Protein AF-A0A2V9AHF3-F1 (afdb_monomer_lite)

Secondary structure (DSSP, 8-state):
-------------------PPP------------PPP-------PPPPPPPPPPP----PPPPP---------PPP-EEEEEES-SPBPTT-EEEEEEEEEETTT--B-TT-EEEETTEEEETTSEEEEE---EEEEEEEEETTEEEEEEEEEPPEEEEE--TTTSTTSEEEEE--B----EEEEESS-SEE-SEEEEEEEEEEETTT-PBPTT-EEEETTEEEEETTSEEEEEE---EEEEEE-TTS--EEEEEE---EEEE-TTS--EE---EEE--

Structure (mmCIF, N/CA/C/O backbone):
data_AF-A0A2V9AHF3-F1
#
_entry.id   AF-A0A2V9AHF3-F1
#
loop_
_atom_site.group_PDB
_atom_site.id
_atom_site.type_symbol
_atom_site.label_atom_id
_atom_site.label_alt_id
_atom_site.label_comp_id
_atom_site.label_asym_id
_atom_site.label_entity_id
_atom_site.label_seq_id
_atom_site.pdbx_PDB_ins_code
_atom_site.Cartn_x
_atom_site.Cartn_y
_atom_site.Cartn_z
_atom_site.occupancy
_atom_site.B_iso_or_equiv
_atom_site.auth_seq_id
_atom_site.auth_comp_id
_atom_site.auth_asym_id
_atom_site.auth_atom_id
_atom_site.pdbx_PDB_model_num
ATOM 1 N N . MET A 1 1 ? -1.624 37.280 17.120 1.00 29.44 1 MET A N 1
ATOM 2 C CA . MET A 1 1 ? -1.706 36.636 15.787 1.00 29.44 1 MET A CA 1
ATOM 3 C C . MET A 1 1 ? -0.369 35.973 15.489 1.00 29.44 1 MET A C 1
ATOM 5 O O . MET A 1 1 ? 0.565 36.659 15.106 1.00 29.44 1 MET A O 1
ATOM 9 N N . ILE A 1 2 ? -0.246 34.667 15.737 1.00 24.73 2 ILE A N 1
ATOM 10 C CA . ILE A 1 2 ? 0.978 33.899 15.462 1.00 24.73 2 ILE A CA 1
ATOM 11 C C . ILE A 1 2 ? 0.633 32.888 14.372 1.00 24.73 2 ILE A C 1
ATOM 13 O O . ILE A 1 2 ? -0.212 32.017 14.563 1.00 24.73 2 ILE A O 1
ATOM 17 N N . LYS A 1 3 ? 1.253 33.055 13.203 1.00 26.55 3 LYS A N 1
ATOM 18 C CA . LYS A 1 3 ? 1.125 32.165 12.050 1.00 26.55 3 LYS A CA 1
ATOM 19 C C . LYS A 1 3 ? 2.200 31.089 12.188 1.00 26.55 3 LYS A C 1
ATOM 21 O O . LYS A 1 3 ? 3.383 31.371 12.018 1.00 26.55 3 LYS A O 1
ATOM 26 N N . ALA A 1 4 ? 1.790 29.873 12.532 1.00 25.84 4 ALA A N 1
ATOM 27 C CA . ALA A 1 4 ? 2.673 28.717 12.584 1.00 25.84 4 ALA A CA 1
ATOM 28 C C . ALA A 1 4 ? 3.115 28.338 11.159 1.00 25.84 4 ALA A C 1
ATOM 30 O O . ALA A 1 4 ? 2.316 27.875 10.348 1.00 25.84 4 ALA A O 1
ATOM 31 N N . ARG A 1 5 ? 4.399 28.539 10.846 1.00 25.95 5 A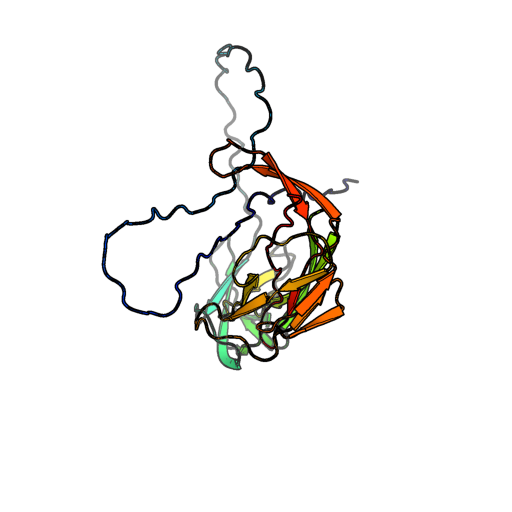RG A N 1
ATOM 32 C CA . ARG A 1 5 ? 5.091 27.803 9.781 1.00 25.95 5 ARG A CA 1
ATOM 33 C C . ARG A 1 5 ? 5.565 26.493 10.404 1.00 25.95 5 ARG A C 1
ATOM 35 O O . ARG A 1 5 ? 6.563 26.476 11.117 1.00 25.95 5 ARG A O 1
ATOM 42 N N . SER A 1 6 ? 4.827 25.410 10.178 1.00 28.09 6 SER A N 1
ATOM 43 C CA . SER A 1 6 ? 5.288 24.068 10.523 1.00 28.09 6 SER A CA 1
ATOM 44 C C . SER A 1 6 ? 6.400 23.665 9.555 1.00 28.09 6 SER A C 1
ATOM 46 O O . SER A 1 6 ? 6.168 23.465 8.363 1.00 28.09 6 SER A O 1
ATOM 48 N N . SER A 1 7 ? 7.609 23.592 10.101 1.00 27.17 7 SER A N 1
ATOM 49 C CA . SER A 1 7 ? 8.791 22.976 9.511 1.00 27.17 7 SER A CA 1
ATOM 50 C C . SER A 1 7 ? 8.501 21.521 9.117 1.00 27.17 7 SER A C 1
ATOM 52 O O . SER A 1 7 ? 8.208 20.686 9.969 1.00 27.17 7 SER A O 1
ATOM 54 N N . LEU A 1 8 ? 8.579 21.235 7.816 1.00 26.20 8 LEU A N 1
ATOM 55 C CA . LEU A 1 8 ? 8.636 19.889 7.227 1.00 26.20 8 LEU A CA 1
ATOM 56 C C . LEU A 1 8 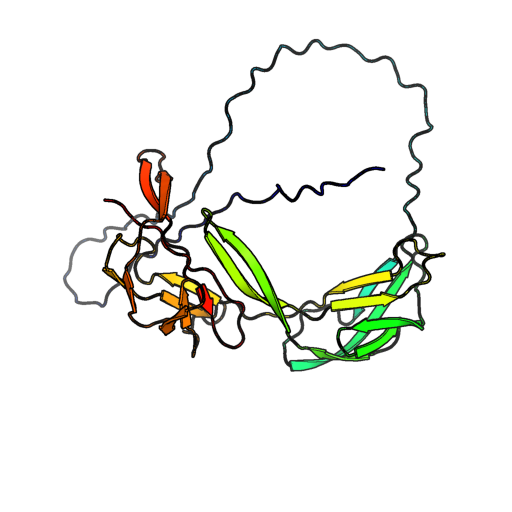? 9.996 19.658 6.536 1.00 26.20 8 LEU A C 1
ATOM 58 O O . LEU A 1 8 ? 10.149 18.763 5.707 1.00 26.20 8 LEU A O 1
ATOM 62 N N . GLU A 1 9 ? 11.010 20.446 6.905 1.00 27.95 9 GLU A N 1
ATOM 63 C CA . GLU A 1 9 ? 12.401 20.254 6.493 1.00 27.95 9 GLU A CA 1
ATOM 64 C C . GLU A 1 9 ? 13.143 19.372 7.504 1.00 27.95 9 GLU A C 1
ATOM 66 O O . GLU A 1 9 ? 14.012 19.829 8.237 1.00 27.95 9 GLU A O 1
ATOM 71 N N . ALA A 1 10 ? 12.790 18.089 7.577 1.00 27.44 10 ALA A N 1
ATOM 72 C CA . ALA A 1 10 ? 13.599 17.102 8.294 1.00 27.44 10 ALA A CA 1
ATOM 73 C C . ALA A 1 10 ? 13.232 15.671 7.874 1.00 27.44 10 ALA A C 1
ATOM 75 O O . ALA A 1 10 ? 12.432 15.020 8.538 1.00 27.44 10 ALA A O 1
ATOM 76 N N . ASN A 1 11 ? 13.799 15.199 6.755 1.00 27.00 11 ASN A N 1
ATOM 77 C CA . ASN A 1 11 ? 14.302 13.823 6.548 1.00 27.00 11 ASN A CA 1
ATOM 78 C C . ASN A 1 11 ? 14.487 13.511 5.053 1.00 27.00 11 ASN A C 1
ATOM 80 O O . ASN A 1 11 ? 13.695 12.797 4.447 1.00 27.00 11 ASN A O 1
ATOM 84 N N . TRP A 1 12 ? 15.579 13.994 4.457 1.00 28.28 12 TRP A N 1
ATOM 85 C CA . TRP A 1 12 ? 16.039 13.532 3.142 1.00 28.28 12 TRP A CA 1
ATOM 86 C C . TRP A 1 12 ? 17.547 13.310 3.173 1.00 28.28 12 TRP A C 1
ATOM 88 O O . TRP A 1 12 ? 18.315 14.220 2.882 1.00 28.28 12 TRP A O 1
ATOM 98 N N . ARG A 1 13 ? 17.990 12.106 3.556 1.00 27.48 13 ARG A N 1
ATOM 99 C CA . ARG A 1 13 ? 19.403 11.694 3.445 1.00 27.48 13 ARG A CA 1
ATOM 100 C C . ARG A 1 13 ? 19.601 10.175 3.322 1.00 27.48 13 ARG A C 1
ATOM 102 O O . ARG A 1 13 ? 20.435 9.645 4.039 1.00 27.48 13 ARG A O 1
ATOM 109 N N . ARG A 1 14 ? 18.897 9.448 2.438 1.00 28.45 14 ARG A N 1
ATOM 110 C CA . ARG A 1 14 ? 19.323 8.089 2.003 1.00 28.45 14 ARG A CA 1
ATOM 111 C C . ARG A 1 14 ? 18.850 7.785 0.575 1.00 28.45 14 ARG A C 1
ATOM 113 O O . ARG A 1 14 ? 17.671 7.546 0.363 1.00 28.45 14 ARG A O 1
ATOM 120 N N . VAL A 1 15 ? 19.774 7.775 -0.388 1.00 29.86 15 VAL A N 1
ATOM 121 C CA . VAL A 1 15 ? 19.588 7.172 -1.721 1.00 29.86 15 VAL A CA 1
ATOM 122 C C . VAL A 1 15 ? 20.402 5.878 -1.720 1.00 29.86 15 VAL A C 1
ATOM 124 O O . VAL A 1 15 ? 21.610 5.925 -1.495 1.00 29.86 15 VAL A O 1
ATOM 127 N N . PHE A 1 16 ? 19.753 4.730 -1.916 1.00 26.05 16 PHE A N 1
ATOM 128 C CA . PHE A 1 16 ? 20.422 3.432 -2.051 1.00 26.05 16 PHE A CA 1
ATOM 129 C C . PHE A 1 16 ? 20.462 3.031 -3.530 1.00 26.05 16 PHE A C 1
ATOM 131 O O . PHE A 1 16 ? 19.438 3.053 -4.204 1.00 26.05 16 PHE A O 1
ATOM 138 N N . VAL A 1 17 ? 21.645 2.657 -4.026 1.00 28.33 17 VAL A N 1
ATOM 139 C CA . VAL A 1 17 ? 21.856 2.084 -5.365 1.00 28.33 17 VAL A CA 1
ATOM 140 C C . VAL A 1 17 ? 22.260 0.623 -5.173 1.00 28.33 17 VAL A C 1
ATOM 142 O O . VAL A 1 17 ? 23.283 0.353 -4.545 1.00 28.33 17 VAL A O 1
ATOM 145 N N . ALA A 1 18 ? 21.464 -0.316 -5.686 1.00 25.66 18 ALA A N 1
ATOM 146 C CA . ALA A 1 18 ? 21.798 -1.739 -5.701 1.00 25.66 18 ALA A CA 1
ATOM 147 C C . ALA A 1 18 ? 22.374 -2.115 -7.075 1.00 25.66 18 ALA A C 1
ATOM 149 O O . ALA A 1 18 ? 21.680 -2.022 -8.083 1.00 25.66 18 ALA A O 1
ATOM 150 N N . LEU A 1 19 ? 23.644 -2.526 -7.113 1.00 24.31 19 LEU A N 1
ATOM 151 C CA . LEU A 1 19 ? 24.310 -3.073 -8.298 1.00 24.31 19 LEU A CA 1
ATOM 152 C C . LEU A 1 19 ? 24.171 -4.606 -8.250 1.00 24.31 19 LEU A C 1
ATOM 154 O O . LEU A 1 19 ? 24.700 -5.228 -7.330 1.00 24.31 19 LEU A O 1
ATOM 158 N N . ALA A 1 20 ? 23.446 -5.215 -9.190 1.00 25.53 20 ALA A N 1
ATOM 159 C CA . ALA A 1 20 ? 23.365 -6.671 -9.331 1.00 25.53 20 ALA A CA 1
ATOM 160 C C . ALA A 1 20 ? 24.265 -7.115 -10.495 1.00 25.53 20 ALA A C 1
ATOM 162 O O . ALA A 1 20 ? 24.065 -6.666 -11.617 1.00 25.53 20 ALA A O 1
ATOM 163 N N . MET A 1 21 ? 25.253 -7.979 -10.233 1.00 23.92 21 MET A N 1
ATOM 164 C CA . MET A 1 21 ? 26.017 -8.684 -11.272 1.00 23.92 21 MET A CA 1
ATOM 165 C C . MET A 1 21 ? 25.476 -10.109 -11.474 1.00 23.92 21 MET A C 1
ATOM 167 O O . MET A 1 21 ? 25.059 -10.773 -10.528 1.00 23.92 21 MET A O 1
ATOM 171 N N . LEU A 1 22 ? 25.492 -10.513 -12.744 1.00 25.00 22 LEU A N 1
ATOM 172 C CA . LEU A 1 22 ? 24.953 -11.708 -13.401 1.00 25.00 22 LEU A CA 1
ATOM 173 C C . LEU A 1 22 ? 25.663 -13.028 -13.015 1.00 25.00 22 LEU A C 1
ATOM 175 O O . LEU A 1 22 ? 26.872 -13.026 -12.799 1.00 25.00 22 LEU A O 1
ATOM 179 N N . VAL A 1 23 ? 24.959 -14.167 -13.101 1.00 24.11 23 VAL A N 1
ATOM 180 C CA . VAL A 1 23 ? 25.567 -15.484 -13.400 1.00 24.11 23 VAL A CA 1
ATOM 181 C C . VAL A 1 23 ? 24.843 -16.078 -14.606 1.00 24.11 23 VAL A C 1
ATOM 183 O O . VAL A 1 23 ? 23.625 -16.249 -14.579 1.00 24.11 23 VAL A O 1
ATOM 186 N N . ALA A 1 24 ? 25.604 -16.346 -15.670 1.00 26.12 24 ALA A N 1
ATOM 187 C CA . ALA A 1 24 ? 25.155 -17.012 -16.884 1.00 26.12 24 ALA A CA 1
ATOM 188 C C . ALA A 1 24 ? 25.450 -18.520 -16.843 1.00 26.12 24 ALA A C 1
ATOM 190 O O . ALA A 1 24 ? 26.339 -18.993 -16.137 1.00 26.12 24 ALA A O 1
ATOM 191 N N . VAL A 1 25 ? 24.643 -19.221 -17.635 1.00 25.58 25 VAL A N 1
ATOM 192 C CA . VAL A 1 25 ? 24.572 -20.652 -17.943 1.00 25.58 25 VAL A CA 1
ATOM 193 C C . VAL A 1 25 ? 25.939 -21.293 -18.206 1.00 25.58 25 VAL A C 1
ATOM 195 O O . VAL A 1 25 ? 26.803 -20.713 -18.857 1.00 25.58 25 VAL A O 1
ATOM 198 N N . GLY A 1 26 ? 26.104 -22.518 -17.701 1.00 25.30 26 GLY A N 1
ATOM 199 C CA . GLY A 1 26 ? 27.324 -23.303 -17.818 1.00 25.30 26 GLY A CA 1
ATOM 200 C C . GLY A 1 26 ? 27.609 -23.830 -19.223 1.00 25.30 26 GLY A C 1
ATOM 201 O O . GLY A 1 26 ? 26.758 -24.445 -19.859 1.00 25.30 26 GLY A O 1
ATOM 202 N N . THR A 1 27 ? 28.869 -23.691 -19.622 1.00 25.00 27 THR A N 1
ATOM 203 C CA . THR A 1 27 ? 29.579 -24.618 -20.507 1.00 25.00 27 THR A CA 1
ATOM 204 C C . THR A 1 27 ? 31.000 -24.773 -19.970 1.00 25.00 27 THR A C 1
ATOM 206 O O . THR A 1 27 ? 31.703 -23.787 -19.762 1.00 25.00 27 THR A O 1
ATOM 209 N N . ASN A 1 28 ? 31.380 -26.023 -19.697 1.00 28.12 28 ASN A N 1
ATOM 210 C CA . ASN A 1 28 ? 32.686 -26.461 -19.210 1.00 28.12 28 ASN A CA 1
ATOM 211 C C . ASN A 1 28 ? 33.824 -26.026 -20.139 1.00 28.12 28 ASN A C 1
ATOM 213 O O . ASN A 1 28 ? 33.891 -26.549 -21.245 1.00 28.12 28 ASN A O 1
ATOM 217 N N . ILE A 1 29 ? 34.762 -25.203 -19.655 1.00 27.06 29 ILE A N 1
ATOM 218 C CA . ILE A 1 29 ? 36.193 -25.332 -19.969 1.00 27.06 29 ILE A CA 1
ATOM 219 C C . ILE A 1 29 ? 36.986 -24.978 -18.700 1.00 27.06 29 ILE A C 1
ATOM 221 O O . ILE A 1 29 ? 36.786 -23.948 -18.064 1.00 27.06 29 ILE A O 1
ATOM 225 N N . SER A 1 30 ? 37.841 -25.917 -18.326 1.00 27.64 30 SER A N 1
ATOM 226 C CA . SER A 1 30 ? 38.799 -25.972 -17.225 1.00 27.64 30 SER A CA 1
ATOM 227 C C . SER A 1 30 ? 39.713 -24.750 -17.061 1.00 27.64 30 SER A C 1
ATOM 229 O O . SER A 1 30 ? 40.285 -24.271 -18.035 1.00 27.64 30 SER A O 1
ATOM 231 N N . GLY A 1 31 ? 39.973 -24.375 -15.799 1.00 26.17 31 GLY A N 1
ATOM 232 C CA . GLY A 1 31 ? 41.194 -23.668 -15.388 1.00 26.17 31 GLY A CA 1
ATOM 233 C C . GLY A 1 31 ? 40.980 -22.422 -14.522 1.00 26.17 31 GLY A C 1
ATOM 234 O O . GLY A 1 31 ? 40.583 -21.380 -15.023 1.00 26.17 31 GLY A O 1
ATOM 235 N N . GLY A 1 32 ? 41.341 -22.510 -13.235 1.00 24.23 32 GLY A N 1
ATOM 236 C CA . GLY A 1 32 ? 41.637 -21.350 -12.380 1.00 24.23 32 GLY A CA 1
ATOM 237 C C . GLY A 1 32 ? 40.470 -20.805 -11.548 1.00 24.23 32 GLY A C 1
ATOM 238 O O . GLY A 1 32 ? 39.661 -20.010 -12.013 1.00 24.23 32 GLY A O 1
ATOM 239 N N . ILE A 1 33 ? 40.430 -21.163 -10.261 1.00 27.75 33 ILE A N 1
ATOM 240 C CA . ILE A 1 33 ? 39.563 -20.516 -9.267 1.00 27.75 33 ILE A CA 1
ATOM 241 C C . ILE A 1 33 ? 40.100 -19.099 -9.017 1.00 27.75 33 ILE A C 1
ATOM 243 O O . ILE A 1 33 ? 40.997 -18.905 -8.200 1.00 27.75 33 ILE A O 1
ATOM 247 N N . ILE A 1 34 ? 39.542 -18.099 -9.699 1.00 26.61 34 ILE A N 1
ATOM 248 C CA . ILE A 1 34 ? 39.690 -16.688 -9.325 1.00 26.61 34 ILE A CA 1
ATOM 249 C C . ILE A 1 34 ? 38.408 -16.285 -8.596 1.00 26.61 34 ILE A C 1
ATOM 251 O O . ILE A 1 34 ? 37.344 -16.170 -9.198 1.00 26.61 34 ILE A O 1
ATOM 255 N N . ARG A 1 35 ? 38.499 -16.101 -7.275 1.00 26.34 35 ARG A N 1
ATOM 256 C CA . ARG A 1 35 ? 37.417 -15.533 -6.455 1.00 26.34 35 ARG A CA 1
ATOM 257 C C . ARG A 1 35 ? 37.259 -14.043 -6.797 1.00 26.34 35 ARG A C 1
ATOM 259 O O . ARG A 1 35 ? 38.208 -13.299 -6.548 1.00 26.34 35 ARG A O 1
ATOM 266 N N . PRO A 1 36 ? 36.104 -13.562 -7.292 1.00 28.77 36 PRO A N 1
ATOM 267 C CA . PRO A 1 36 ? 35.878 -12.130 -7.410 1.00 28.77 36 PRO A CA 1
ATOM 268 C C . PRO A 1 36 ? 35.434 -11.551 -6.052 1.00 28.77 36 PRO A C 1
ATOM 270 O O . PRO A 1 36 ? 34.630 -12.171 -5.347 1.00 28.77 36 PRO A O 1
ATOM 273 N N . PRO A 1 37 ? 35.935 -10.369 -5.653 1.00 28.84 37 PRO A N 1
ATOM 274 C CA . PRO A 1 37 ? 35.599 -9.775 -4.370 1.00 28.84 37 PRO A CA 1
ATOM 275 C C . PRO A 1 37 ? 34.268 -9.013 -4.449 1.00 28.84 37 PRO A C 1
ATOM 277 O O . PRO A 1 37 ? 34.098 -8.077 -5.230 1.00 28.84 37 PRO A O 1
ATOM 280 N N . ILE A 1 38 ? 33.325 -9.401 -3.592 1.00 28.83 38 ILE A N 1
ATOM 281 C CA . ILE A 1 38 ? 31.995 -8.798 -3.448 1.00 28.83 38 ILE A CA 1
ATOM 282 C C . ILE A 1 38 ? 32.147 -7.378 -2.880 1.00 28.83 38 ILE A C 1
ATOM 284 O O . ILE A 1 38 ? 32.446 -7.214 -1.700 1.00 28.83 38 ILE A O 1
ATOM 288 N N . HIS A 1 39 ? 31.908 -6.343 -3.689 1.00 27.84 39 HIS A N 1
ATOM 289 C CA . HIS A 1 39 ? 31.872 -4.956 -3.218 1.00 27.84 39 HIS A CA 1
ATOM 290 C C . HIS A 1 39 ? 30.489 -4.345 -3.451 1.00 27.84 39 HIS A C 1
ATOM 292 O O . HIS A 1 39 ? 30.084 -4.056 -4.572 1.00 27.84 39 HIS A O 1
ATOM 298 N N . SER A 1 40 ? 29.764 -4.148 -2.348 1.00 27.62 40 SER A N 1
ATOM 299 C CA . SER A 1 40 ? 28.520 -3.374 -2.271 1.00 27.62 40 SER A CA 1
ATOM 300 C C . SER A 1 40 ? 28.755 -1.892 -2.656 1.00 27.62 40 SER A C 1
ATOM 302 O O . SER A 1 40 ? 29.893 -1.464 -2.828 1.00 27.62 40 SER A O 1
ATOM 304 N N . LEU A 1 41 ? 27.713 -1.070 -2.785 1.00 28.05 41 LEU A N 1
ATOM 305 C CA . LEU A 1 41 ? 27.800 0.389 -2.970 1.00 28.05 41 LEU A CA 1
ATOM 306 C C . LEU A 1 41 ? 27.029 1.066 -1.826 1.00 28.05 41 LEU A C 1
ATOM 308 O O . LEU A 1 41 ? 25.924 0.658 -1.488 1.00 28.05 41 LEU A O 1
ATOM 312 N N . GLN A 1 42 ? 27.624 2.074 -1.188 1.00 28.56 42 GLN A N 1
ATOM 313 C CA . GLN A 1 42 ? 27.007 2.906 -0.149 1.00 28.56 42 GLN A CA 1
ATOM 314 C C . GLN A 1 42 ? 27.304 4.364 -0.494 1.00 28.56 42 GLN A C 1
ATOM 316 O O . GLN A 1 42 ? 28.452 4.710 -0.761 1.00 28.56 42 GLN A O 1
ATOM 321 N N . VAL A 1 43 ? 26.265 5.196 -0.501 1.00 28.91 43 VAL A N 1
ATOM 322 C CA . VAL A 1 43 ? 26.339 6.629 -0.803 1.00 28.91 43 VAL A CA 1
ATOM 323 C C . VAL A 1 43 ? 26.510 7.396 0.509 1.00 28.91 43 VAL A C 1
ATOM 325 O O . VAL A 1 43 ? 25.678 7.274 1.408 1.00 28.91 43 VAL A O 1
ATOM 328 N N . GLN A 1 44 ? 27.571 8.197 0.621 1.00 26.83 44 GLN A N 1
ATOM 329 C CA . GLN A 1 44 ? 27.821 9.083 1.761 1.00 26.83 44 GLN A CA 1
ATOM 330 C C . GLN A 1 44 ? 27.581 10.539 1.329 1.00 26.83 44 GLN A C 1
ATOM 332 O O . GLN A 1 44 ? 28.207 11.030 0.392 1.00 26.83 44 GLN A O 1
ATOM 337 N N . LEU A 1 45 ? 26.652 11.235 1.991 1.00 28.03 45 LEU A N 1
ATOM 338 C CA . LEU A 1 45 ? 26.391 12.659 1.757 1.00 28.03 45 LEU A CA 1
ATOM 339 C C . LEU A 1 45 ? 27.378 13.501 2.574 1.00 28.03 45 LEU A C 1
ATOM 341 O O . LEU A 1 45 ? 27.429 13.384 3.799 1.00 28.03 45 LEU A O 1
ATOM 345 N N . LYS A 1 46 ? 28.139 14.360 1.888 1.00 27.30 46 LYS A N 1
ATOM 346 C CA . LYS A 1 46 ? 29.181 15.226 2.464 1.00 27.30 46 LYS A CA 1
ATOM 347 C C . LYS A 1 46 ? 28.633 16.087 3.631 1.00 27.30 46 LYS A C 1
ATOM 349 O O . LYS A 1 46 ? 27.500 16.585 3.537 1.00 27.30 46 LYS A O 1
ATOM 354 N N . PRO A 1 47 ? 29.386 16.279 4.731 1.00 29.77 47 PRO A N 1
ATOM 355 C CA . PRO A 1 47 ? 29.038 17.250 5.766 1.00 29.77 47 PRO A CA 1
ATOM 356 C C . PRO A 1 47 ? 29.300 18.688 5.295 1.00 29.77 47 PRO A C 1
ATOM 358 O O . PRO A 1 47 ? 30.158 18.929 4.443 1.00 29.77 47 PRO A O 1
ATOM 361 N N . ALA A 1 48 ? 28.546 19.628 5.865 1.00 33.06 48 ALA A N 1
ATOM 362 C CA . ALA A 1 48 ? 28.787 21.063 5.754 1.00 33.06 48 ALA A CA 1
ATOM 363 C C . ALA A 1 48 ? 30.156 21.442 6.358 1.00 33.06 48 ALA A C 1
ATOM 365 O O . ALA A 1 48 ? 30.700 20.709 7.182 1.00 33.06 48 ALA A O 1
ATOM 366 N N . GLN A 1 49 ? 30.714 22.565 5.899 1.00 36.91 49 GLN A N 1
ATOM 367 C CA . GLN A 1 49 ? 32.042 23.068 6.270 1.00 36.91 49 GLN A CA 1
ATOM 368 C C . GLN A 1 49 ? 32.234 23.218 7.795 1.00 36.91 49 GLN A C 1
ATOM 370 O O . GLN A 1 49 ? 31.253 23.431 8.511 1.00 36.91 49 GLN A O 1
ATOM 375 N N . PRO A 1 50 ? 33.482 23.139 8.302 1.00 34.31 50 PRO A N 1
ATOM 376 C CA . PRO A 1 50 ? 33.757 23.244 9.728 1.00 34.31 50 PRO A CA 1
ATOM 377 C C . PRO A 1 50 ? 33.484 24.667 10.218 1.00 34.31 50 PRO A C 1
ATOM 379 O O . PRO A 1 50 ? 34.080 25.629 9.735 1.00 34.31 50 PRO A O 1
ATOM 382 N N . VAL A 1 51 ? 32.605 24.789 11.207 1.00 39.28 51 VAL A N 1
ATOM 383 C CA . VAL A 1 51 ? 32.491 25.994 12.028 1.00 39.28 51 VAL A CA 1
ATOM 384 C C . VAL A 1 51 ? 33.716 26.039 12.942 1.00 39.28 51 VAL A C 1
ATOM 386 O O . VAL A 1 51 ? 33.984 25.084 13.670 1.00 39.28 51 VAL A O 1
ATOM 389 N N . VAL A 1 52 ? 34.474 27.134 12.885 1.00 35.84 52 VAL A N 1
ATOM 390 C CA . VAL A 1 52 ? 35.574 27.419 13.814 1.00 35.84 52 VAL A CA 1
ATOM 391 C C . VAL A 1 52 ? 34.987 27.568 15.218 1.00 35.84 52 VAL A C 1
ATOM 393 O O . VAL A 1 52 ? 34.144 28.431 15.449 1.00 35.84 52 VAL A O 1
ATOM 396 N N . VAL A 1 53 ? 35.409 26.714 16.149 1.00 34.09 53 VAL A N 1
ATOM 397 C CA . VAL A 1 53 ? 34.993 26.770 17.557 1.00 34.09 53 VAL A CA 1
ATOM 398 C C . VAL A 1 53 ? 35.931 27.733 18.301 1.00 34.09 53 VAL A C 1
ATOM 400 O O . VAL A 1 53 ? 37.128 27.452 18.361 1.00 34.09 53 VAL A O 1
ATOM 403 N N . PRO A 1 54 ? 35.453 28.863 18.858 1.00 36.12 54 PRO A N 1
ATOM 404 C CA . PRO A 1 54 ? 36.267 29.691 19.747 1.00 36.12 54 PRO A CA 1
ATOM 405 C C . PRO A 1 54 ? 36.520 28.978 21.092 1.00 36.12 54 PRO A C 1
ATOM 407 O O . PRO A 1 54 ? 35.713 28.139 21.504 1.00 36.12 54 PRO A O 1
ATOM 410 N N . PRO A 1 55 ? 37.628 29.287 21.792 1.00 37.34 55 PRO A N 1
ATOM 411 C CA . PRO A 1 55 ? 38.016 28.588 23.013 1.00 37.34 55 PRO A CA 1
ATOM 412 C C . PRO A 1 55 ? 36.994 28.771 24.142 1.00 37.34 55 PRO A C 1
ATOM 414 O O . PRO A 1 55 ? 36.460 29.857 24.373 1.00 37.34 55 PRO A O 1
ATOM 417 N N . VAL A 1 56 ? 36.748 27.674 24.858 1.00 35.53 56 VAL A N 1
ATOM 418 C CA . VAL A 1 56 ? 35.832 27.587 25.999 1.00 35.53 56 VAL A CA 1
ATOM 419 C C . VAL A 1 56 ? 36.401 28.387 27.172 1.00 35.53 56 VAL A C 1
ATOM 421 O O . VAL A 1 56 ? 37.359 27.964 27.813 1.00 35.53 56 VAL A O 1
ATOM 424 N N . ILE A 1 57 ? 35.783 29.523 27.494 1.00 36.62 57 ILE A N 1
ATOM 425 C CA . ILE A 1 57 ? 35.950 30.177 28.797 1.00 36.62 57 ILE A CA 1
ATOM 426 C C . ILE A 1 57 ? 34.973 29.494 29.758 1.00 36.62 57 ILE A C 1
ATOM 428 O O . ILE A 1 57 ? 33.760 29.681 29.650 1.00 36.62 57 ILE A O 1
ATOM 432 N N . GLN A 1 58 ? 35.482 28.689 30.693 1.00 36.09 58 GLN A N 1
ATOM 433 C CA . GLN A 1 58 ? 34.675 28.153 31.789 1.00 36.09 58 GLN A CA 1
ATOM 434 C C . GLN A 1 58 ? 34.277 29.301 32.727 1.00 36.09 58 GLN A C 1
ATOM 436 O O . GLN A 1 58 ? 35.051 29.726 33.579 1.00 36.09 58 GLN A O 1
ATOM 441 N N . ARG A 1 59 ? 33.056 29.819 32.562 1.00 35.50 59 ARG A N 1
ATOM 442 C CA . ARG A 1 59 ? 32.383 30.613 33.594 1.00 35.50 59 ARG A CA 1
ATOM 443 C C . ARG A 1 59 ? 31.608 29.658 34.494 1.00 35.50 59 ARG A C 1
ATOM 445 O O . ARG A 1 59 ? 30.638 29.044 34.057 1.00 35.50 59 ARG A O 1
ATOM 452 N N . THR A 1 60 ? 32.040 29.535 35.741 1.00 38.12 60 THR A N 1
ATOM 453 C CA . THR A 1 60 ? 31.259 28.930 36.821 1.00 38.12 60 THR A CA 1
ATOM 454 C C . THR A 1 60 ? 29.956 29.717 36.992 1.00 38.12 60 THR A C 1
ATOM 456 O O . THR A 1 60 ? 29.968 30.914 37.270 1.00 38.12 60 THR A O 1
ATOM 459 N N . LEU A 1 61 ? 28.820 29.057 36.758 1.00 38.62 61 LEU A N 1
ATOM 460 C CA . LEU A 1 61 ? 27.492 29.621 37.006 1.00 38.62 61 LEU A CA 1
ATOM 461 C C . LEU A 1 61 ? 27.220 29.652 38.523 1.00 38.62 61 LEU A C 1
ATOM 463 O O . LEU A 1 61 ? 27.582 28.694 39.210 1.00 38.62 61 LEU A O 1
ATOM 467 N N . PRO A 1 62 ? 26.578 30.707 39.058 1.00 40.59 62 PRO A N 1
ATOM 468 C CA . PRO A 1 62 ? 26.126 30.716 40.445 1.00 40.59 62 PRO A CA 1
ATOM 469 C C . PRO A 1 62 ? 25.011 29.670 40.665 1.00 40.59 62 PRO A C 1
ATOM 471 O O . PRO A 1 62 ? 24.286 29.335 39.722 1.00 40.59 62 PRO A O 1
ATOM 474 N N . PRO A 1 63 ? 24.861 29.138 41.892 1.00 44.16 63 PRO A N 1
ATOM 475 C CA . PRO A 1 63 ? 23.887 28.093 42.191 1.00 44.16 63 PRO A CA 1
ATOM 476 C C . PRO A 1 63 ? 22.450 28.599 42.003 1.00 44.16 63 PRO A C 1
ATOM 478 O O . PRO A 1 63 ? 22.086 29.676 42.467 1.00 44.16 63 PRO A O 1
ATOM 481 N N . ILE A 1 64 ? 21.631 27.805 41.309 1.00 47.47 64 ILE A N 1
ATOM 482 C CA . ILE A 1 64 ? 20.224 28.103 41.019 1.00 47.47 64 ILE A CA 1
ATOM 483 C C . ILE A 1 64 ? 19.396 27.945 42.305 1.00 47.47 64 ILE A C 1
ATOM 485 O O . ILE A 1 64 ? 19.278 26.844 42.837 1.00 47.47 64 ILE A O 1
ATOM 489 N N . THR A 1 65 ? 18.783 29.032 42.776 1.00 45.09 65 THR A N 1
ATOM 490 C CA . THR A 1 65 ? 17.898 29.099 43.954 1.00 45.09 65 THR A CA 1
ATOM 491 C C . THR A 1 65 ? 16.416 29.232 43.578 1.00 45.09 65 THR A C 1
ATOM 493 O O . THR A 1 65 ? 15.724 30.098 44.098 1.00 45.09 65 THR A O 1
ATOM 496 N N . HIS A 1 66 ? 15.882 28.372 42.701 1.00 42.34 66 HIS A N 1
ATOM 497 C CA . HIS A 1 66 ? 14.429 28.319 42.451 1.00 42.34 66 HIS A CA 1
ATOM 498 C C . HIS A 1 66 ? 13.929 26.880 42.204 1.00 42.34 66 HIS A C 1
ATOM 500 O O . HIS A 1 66 ? 14.172 26.337 41.127 1.00 42.34 66 HIS A O 1
ATOM 506 N N . PRO A 1 67 ? 13.192 26.255 43.148 1.00 45.25 67 PRO A N 1
ATOM 507 C CA . PRO A 1 67 ? 12.620 24.913 42.977 1.00 45.25 67 PRO A CA 1
ATOM 508 C C . PRO A 1 67 ? 11.305 24.859 42.169 1.00 45.25 67 PRO A C 1
ATOM 510 O O . PRO A 1 67 ? 10.620 23.841 42.195 1.00 45.25 67 PRO A O 1
ATOM 513 N N . GLU A 1 68 ? 10.897 25.917 41.461 1.00 47.88 68 GLU A N 1
ATOM 514 C CA . GLU A 1 68 ? 9.516 26.027 40.948 1.00 47.88 68 GLU A CA 1
ATOM 515 C C . GLU A 1 68 ? 9.255 25.541 39.511 1.00 47.88 68 GLU A C 1
ATOM 517 O O . GLU A 1 68 ? 8.126 25.633 39.033 1.00 47.88 68 GLU A O 1
ATOM 522 N N . LEU A 1 69 ? 10.219 24.934 38.813 1.00 42.94 69 LEU A N 1
ATOM 523 C CA . LEU A 1 69 ? 10.014 24.478 37.426 1.00 42.94 69 LEU A CA 1
ATOM 524 C C . LEU A 1 69 ? 10.058 22.956 37.254 1.00 42.94 69 LEU A C 1
ATOM 526 O O . LEU A 1 69 ? 10.754 22.444 36.386 1.00 42.94 69 LEU A O 1
ATOM 530 N N . LEU A 1 70 ? 9.263 22.225 38.037 1.00 40.81 70 LEU A N 1
ATOM 531 C CA . LEU A 1 70 ? 8.929 20.819 37.759 1.00 40.81 70 LEU A CA 1
ATOM 532 C C . LEU A 1 70 ? 7.452 20.525 38.073 1.00 40.81 70 LEU A C 1
ATOM 534 O O . LEU A 1 70 ? 7.119 19.624 38.836 1.00 40.81 70 LEU A O 1
ATOM 538 N N . ARG A 1 71 ? 6.524 21.265 37.457 1.00 41.56 71 ARG A N 1
ATOM 539 C CA . ARG A 1 71 ? 5.163 20.750 37.236 1.00 41.56 71 ARG A CA 1
ATOM 540 C C . ARG A 1 71 ? 5.017 20.379 35.769 1.00 41.56 71 ARG A C 1
ATOM 542 O O . ARG A 1 71 ? 4.533 21.171 34.966 1.00 41.56 71 ARG A O 1
ATOM 549 N N . SER A 1 72 ? 5.400 19.153 35.415 1.00 40.78 72 SER A N 1
ATOM 550 C CA . SER A 1 72 ? 4.790 18.512 34.253 1.00 40.78 72 SER A CA 1
ATOM 551 C C . SER A 1 72 ? 3.320 18.309 34.606 1.00 40.78 72 SER A C 1
ATOM 553 O O . SER A 1 72 ? 2.980 17.394 35.352 1.00 40.78 72 SER A O 1
ATOM 555 N N . ASN A 1 73 ? 2.446 19.198 34.152 1.00 44.16 73 ASN A N 1
ATOM 556 C CA . ASN A 1 73 ? 1.017 18.933 34.164 1.00 44.16 73 ASN A CA 1
ATOM 557 C C . ASN A 1 73 ? 0.721 18.313 32.792 1.00 44.16 73 ASN A C 1
ATOM 559 O O . ASN A 1 73 ? 0.536 19.071 31.837 1.00 44.16 73 ASN A O 1
ATOM 563 N N . PRO A 1 74 ? 0.811 16.975 32.617 1.00 54.81 74 PRO A N 1
ATOM 564 C CA . PRO A 1 74 ? 0.483 16.381 31.332 1.00 54.81 74 PRO A CA 1
ATOM 565 C C . PRO A 1 74 ? -0.965 16.760 31.033 1.00 54.81 74 PRO A C 1
ATOM 567 O O . PRO A 1 74 ? -1.859 16.489 31.837 1.00 54.81 74 PRO A O 1
ATOM 570 N N . GLN A 1 75 ? -1.193 17.445 29.911 1.00 60.97 75 GLN A N 1
ATOM 571 C CA . GLN A 1 75 ? -2.552 17.678 29.435 1.00 60.97 75 GLN A CA 1
ATOM 572 C C . GLN A 1 75 ? -3.282 16.323 29.406 1.00 60.97 75 GLN A C 1
ATOM 574 O O . GLN A 1 75 ? -2.667 15.330 28.992 1.00 60.97 75 GLN A O 1
ATOM 579 N N . PRO A 1 76 ? -4.541 16.244 29.875 1.00 65.50 76 PRO A N 1
ATOM 580 C CA . PRO A 1 76 ? -5.277 14.991 29.855 1.00 65.50 76 PRO A CA 1
ATOM 581 C C . PRO A 1 76 ? -5.398 14.515 28.406 1.00 65.50 76 PRO A C 1
ATOM 583 O O . PRO A 1 76 ? -5.981 15.190 27.562 1.00 65.50 76 PRO A O 1
ATOM 586 N N . HIS A 1 77 ? -4.799 13.365 28.119 1.00 78.00 77 HIS A N 1
ATOM 587 C CA . HIS A 1 77 ? -4.838 12.696 26.823 1.00 78.00 77 HIS A CA 1
ATOM 588 C C . HIS A 1 77 ? -5.318 11.264 27.030 1.00 78.00 77 HIS A C 1
ATOM 590 O O . HIS A 1 77 ? -5.303 10.758 28.152 1.00 78.00 77 HIS A O 1
ATOM 596 N N . ILE A 1 78 ? -5.767 10.611 25.962 1.00 86.62 78 ILE A N 1
ATOM 597 C CA . ILE A 1 78 ? -6.201 9.218 26.033 1.00 86.62 78 ILE A CA 1
ATOM 598 C C . ILE A 1 78 ? -5.233 8.316 25.279 1.00 86.62 78 ILE A C 1
ATOM 600 O O . ILE A 1 78 ? -4.727 8.674 24.214 1.00 86.62 78 ILE A O 1
ATOM 604 N N . PHE A 1 79 ? -5.004 7.123 25.816 1.00 87.88 79 PHE A N 1
ATOM 605 C CA . PHE A 1 79 ? -4.295 6.055 25.122 1.00 87.88 79 PHE A CA 1
ATOM 606 C C . PHE A 1 79 ? -5.290 5.040 24.587 1.00 87.88 79 PHE A C 1
ATOM 608 O O . PHE A 1 79 ? -6.190 4.610 25.305 1.00 87.88 79 PHE A O 1
ATOM 615 N N . VAL A 1 80 ? -5.099 4.618 23.340 1.00 91.69 80 VAL A N 1
ATOM 616 C CA . VAL A 1 80 ? -5.939 3.605 22.702 1.00 91.69 80 VAL A CA 1
ATOM 617 C C . VAL A 1 80 ? -5.139 2.324 22.521 1.00 91.69 80 VAL A C 1
ATOM 619 O O . VAL A 1 80 ? -4.009 2.344 22.031 1.00 91.69 80 VAL A O 1
ATOM 622 N N . LYS A 1 81 ? -5.732 1.199 22.910 1.00 92.75 81 LYS A N 1
ATOM 623 C CA . LYS A 1 81 ? -5.225 -0.147 22.643 1.00 92.75 81 LYS A CA 1
ATOM 624 C C . LYS A 1 81 ? -6.283 -0.937 21.897 1.00 92.75 81 LYS A C 1
ATOM 626 O O . LYS A 1 81 ? -7.469 -0.835 22.194 1.00 92.75 81 LYS A O 1
ATOM 631 N N . THR A 1 82 ? -5.850 -1.760 20.959 1.00 93.69 82 THR A N 1
ATOM 632 C CA . THR A 1 82 ? -6.730 -2.646 20.202 1.00 93.69 82 THR A CA 1
ATOM 633 C C . THR A 1 82 ? -6.443 -4.099 20.560 1.00 93.69 82 THR A C 1
ATOM 635 O O . THR A 1 82 ? -5.302 -4.478 20.829 1.00 93.69 82 THR A O 1
ATOM 638 N N . SER A 1 83 ? -7.493 -4.912 20.601 1.00 94.06 83 SER A N 1
ATOM 639 C CA . SER A 1 83 ? -7.419 -6.353 20.821 1.00 94.06 83 SER A CA 1
ATOM 640 C C . SER A 1 83 ? -8.189 -7.076 19.711 1.00 94.06 83 SER A C 1
ATOM 642 O O . SER A 1 83 ? -9.314 -6.670 19.417 1.00 94.06 83 SER A O 1
ATOM 644 N N . PRO A 1 84 ? -7.625 -8.124 19.087 1.00 93.12 84 PRO A N 1
ATOM 645 C CA . PRO A 1 84 ? -6.289 -8.664 19.336 1.00 93.12 84 PRO A CA 1
ATOM 646 C C . PRO A 1 84 ? -5.176 -7.728 18.831 1.00 93.12 84 PRO A C 1
ATOM 648 O O . PRO A 1 84 ? -5.283 -7.132 17.762 1.00 93.12 84 PRO A O 1
ATOM 651 N N . ASN A 1 85 ? -4.078 -7.630 19.587 1.00 90.12 85 ASN A N 1
ATOM 652 C CA . ASN A 1 85 ? -2.909 -6.835 19.204 1.00 90.12 85 ASN A CA 1
ATOM 653 C C . ASN A 1 85 ? -1.956 -7.662 18.328 1.00 90.12 85 ASN A C 1
ATOM 655 O O . ASN A 1 85 ? -0.985 -8.243 18.816 1.00 90.12 85 ASN A O 1
ATOM 659 N N . ARG A 1 86 ? -2.262 -7.758 17.033 1.00 93.19 86 ARG A N 1
ATOM 660 C CA . ARG A 1 86 ? -1.415 -8.437 16.044 1.00 93.19 86 ARG A CA 1
ATOM 661 C C . ARG A 1 86 ? -1.524 -7.788 14.671 1.00 93.19 86 ARG A C 1
ATOM 663 O O . ARG A 1 86 ? -2.372 -6.934 14.440 1.00 93.19 86 ARG A O 1
ATOM 670 N N . ALA A 1 87 ? -0.678 -8.238 13.749 1.00 92.81 87 ALA A N 1
ATOM 671 C CA . ALA A 1 87 ? -0.845 -7.925 12.339 1.00 92.81 87 ALA A CA 1
ATOM 672 C C . ALA A 1 87 ? -2.001 -8.744 11.731 1.00 92.81 87 ALA A C 1
ATOM 674 O O . ALA A 1 87 ? -2.068 -9.967 11.904 1.00 92.81 87 ALA A O 1
ATOM 675 N N . PHE A 1 88 ? -2.887 -8.071 11.004 1.00 94.12 88 PHE A N 1
ATOM 676 C CA . PHE A 1 88 ? -4.010 -8.679 10.286 1.00 94.12 88 PHE A CA 1
ATOM 677 C C . PHE A 1 88 ? -3.693 -8.904 8.811 1.00 94.12 88 PHE A C 1
ATOM 679 O O . PHE A 1 88 ? -2.810 -8.248 8.250 1.00 94.12 88 PHE A O 1
ATOM 686 N N . ARG A 1 89 ? -4.425 -9.809 8.161 1.00 93.38 89 ARG A N 1
ATOM 687 C CA . ARG A 1 89 ? -4.372 -9.975 6.703 1.00 93.38 89 ARG A CA 1
ATOM 688 C C . ARG A 1 89 ? -5.522 -9.212 6.033 1.00 93.38 89 ARG A C 1
ATOM 690 O O . ARG A 1 89 ? -6.619 -9.178 6.582 1.00 93.38 89 ARG A O 1
ATOM 697 N N . PRO A 1 90 ? -5.312 -8.623 4.846 1.00 92.56 90 PRO A N 1
ATOM 698 C CA . PRO A 1 90 ? -6.417 -8.084 4.057 1.00 92.56 90 PRO A CA 1
ATOM 699 C C . PRO A 1 90 ? -7.476 -9.162 3.766 1.00 92.56 90 PRO A C 1
ATOM 701 O O . PRO A 1 90 ? -7.127 -10.309 3.489 1.00 92.56 90 PRO A O 1
ATOM 704 N N . GLY A 1 91 ? -8.756 -8.796 3.840 1.00 92.25 91 GLY A N 1
ATOM 705 C CA . GLY A 1 91 ? -9.916 -9.683 3.681 1.00 92.25 91 GLY A CA 1
ATOM 706 C C . GLY A 1 91 ? -10.302 -10.476 4.936 1.00 92.25 91 GLY A C 1
ATOM 707 O O . GLY A 1 91 ? -11.342 -11.128 4.947 1.00 92.25 91 GLY A O 1
ATOM 708 N N . GLU A 1 92 ? -9.496 -10.424 5.998 1.00 94.31 92 GLU A N 1
ATOM 709 C CA . GLU A 1 92 ? -9.772 -11.127 7.251 1.00 94.31 92 GLU A CA 1
ATOM 710 C C . GLU A 1 92 ? -10.992 -10.528 7.971 1.00 94.31 92 GLU A C 1
ATOM 712 O O . GLU A 1 92 ? -11.081 -9.311 8.137 1.00 94.31 92 GLU A O 1
ATOM 717 N N . GLN A 1 93 ? -11.913 -11.377 8.433 1.00 94.88 93 GLN A N 1
ATOM 718 C CA . GLN A 1 93 ? -13.000 -10.973 9.327 1.00 94.88 93 GLN A CA 1
ATOM 719 C C . GLN A 1 93 ? -12.539 -11.085 10.780 1.00 94.88 93 GLN A C 1
ATOM 721 O O . GLN A 1 93 ? -12.058 -12.137 11.203 1.00 94.88 93 GLN A O 1
ATOM 726 N N . VAL A 1 94 ? -12.685 -10.006 11.547 1.00 94.19 94 VAL A N 1
ATOM 727 C CA . VAL A 1 94 ? -12.227 -9.933 12.937 1.00 94.19 94 VAL A CA 1
ATOM 728 C C . VAL A 1 94 ? -13.271 -9.295 13.842 1.00 94.19 94 VAL A C 1
ATOM 730 O O . VAL A 1 94 ? -14.013 -8.401 13.439 1.00 94.19 94 VAL A O 1
ATOM 733 N N . LEU A 1 95 ? -13.287 -9.733 15.099 1.00 96.12 95 LEU A N 1
ATOM 734 C CA . LEU A 1 95 ? -13.953 -9.036 16.193 1.00 96.12 95 LEU A CA 1
ATOM 735 C C . LEU A 1 95 ? -12.899 -8.198 16.917 1.00 96.12 95 LEU A C 1
ATOM 737 O O . LEU A 1 95 ? -12.063 -8.740 17.641 1.00 96.12 95 LEU A O 1
ATOM 741 N N . LEU A 1 96 ? -12.905 -6.889 16.673 1.00 95.88 96 LEU A N 1
ATOM 742 C CA . LEU A 1 96 ? -11.932 -5.961 17.238 1.00 95.88 96 LEU A CA 1
ATOM 743 C C . LEU A 1 96 ? -12.511 -5.281 18.479 1.00 95.88 96 LEU A C 1
ATOM 745 O O . LEU A 1 96 ? -13.536 -4.612 18.395 1.00 95.88 96 LEU A O 1
ATOM 749 N N . THR A 1 97 ? -11.823 -5.373 19.609 1.00 96.62 97 THR A N 1
ATOM 750 C CA . THR A 1 97 ? -12.142 -4.575 20.796 1.00 96.62 97 THR A CA 1
ATOM 751 C C . THR A 1 97 ? -11.188 -3.391 20.877 1.00 96.62 97 THR A C 1
ATOM 753 O O . THR A 1 97 ? -9.967 -3.563 20.880 1.00 96.62 97 THR A O 1
ATOM 756 N N . VAL A 1 98 ? -11.742 -2.183 20.957 1.00 96.19 98 VAL A N 1
ATOM 757 C CA . VAL A 1 98 ? -10.980 -0.945 21.156 1.00 96.19 98 VAL A CA 1
ATOM 758 C C . VAL A 1 98 ? -11.114 -0.534 22.615 1.00 96.19 98 VAL A C 1
ATOM 760 O O . VAL A 1 98 ? -12.215 -0.292 23.094 1.00 96.19 98 VAL A O 1
ATOM 763 N N . ASN A 1 99 ? -9.999 -0.453 23.327 1.00 94.38 99 ASN A N 1
ATOM 764 C CA . ASN A 1 99 ? -9.951 -0.008 24.713 1.00 94.38 99 ASN A CA 1
ATOM 765 C C . ASN A 1 99 ? -9.295 1.368 24.758 1.00 94.38 99 ASN A C 1
ATOM 767 O O . ASN A 1 99 ? -8.229 1.565 24.170 1.00 94.38 99 ASN A O 1
ATOM 771 N N . ALA A 1 100 ? -9.919 2.307 25.456 1.00 93.31 100 ALA A N 1
ATOM 772 C CA . ALA A 1 100 ? -9.364 3.630 25.692 1.00 93.31 100 ALA A CA 1
ATOM 773 C C . ALA A 1 100 ? -9.087 3.809 27.182 1.00 93.31 100 ALA A C 1
ATOM 775 O O . ALA A 1 100 ? -9.832 3.300 28.016 1.00 93.31 100 ALA A O 1
ATOM 776 N N . PHE A 1 101 ? -8.020 4.528 27.503 1.00 90.56 101 PHE A N 1
ATOM 777 C CA . PHE A 1 101 ? -7.589 4.775 28.872 1.00 90.56 101 PHE A CA 1
ATOM 778 C C . PHE A 1 101 ? -7.283 6.255 29.043 1.00 90.56 101 PHE A C 1
ATOM 780 O O . PHE A 1 101 ? -6.620 6.846 28.188 1.00 90.56 101 PHE A O 1
ATOM 787 N N . ASP A 1 102 ? -7.724 6.839 30.150 1.00 88.12 102 ASP A N 1
ATOM 788 C CA . ASP A 1 102 ? -7.249 8.147 30.586 1.00 88.12 102 ASP A CA 1
ATOM 789 C C . ASP A 1 102 ? -5.761 8.033 30.952 1.00 88.12 102 ASP A C 1
ATOM 791 O O . ASP A 1 102 ? -5.381 7.268 31.839 1.00 88.12 102 ASP A O 1
ATOM 795 N N . ALA A 1 103 ? -4.904 8.790 30.266 1.00 82.62 103 ALA A N 1
ATOM 796 C CA . ALA A 1 103 ? -3.462 8.769 30.483 1.00 82.62 103 ALA A CA 1
ATOM 797 C C . ALA A 1 103 ? -3.040 9.214 31.885 1.00 82.62 103 ALA A C 1
ATOM 799 O O . ALA A 1 103 ? -1.971 8.821 32.354 1.00 82.62 103 ALA A O 1
ATOM 800 N N . LYS A 1 104 ? -3.846 10.053 32.543 1.00 83.19 104 LYS A N 1
ATOM 801 C CA . LYS A 1 104 ? -3.537 10.588 33.869 1.00 83.19 104 LYS A CA 1
ATOM 802 C C . LYS A 1 104 ? -3.856 9.579 34.967 1.00 83.19 104 LYS A C 1
ATOM 804 O O . LYS A 1 104 ? -3.077 9.436 35.902 1.00 83.19 104 LYS A O 1
ATOM 809 N N . THR A 1 105 ? -5.014 8.930 34.880 1.00 85.94 105 THR A N 1
ATOM 810 C CA . THR A 1 105 ? -5.535 8.058 35.946 1.00 85.94 105 THR A CA 1
ATOM 811 C C . THR A 1 105 ? -5.347 6.571 35.656 1.00 85.94 105 THR A C 1
ATOM 813 O O . THR A 1 105 ? -5.439 5.755 36.567 1.00 85.94 105 THR A O 1
ATOM 816 N N . GLY A 1 106 ? -5.102 6.203 34.397 1.00 85.44 106 GLY A N 1
ATOM 817 C CA . GLY A 1 106 ? -5.115 4.818 33.931 1.00 85.44 106 GLY A CA 1
ATOM 818 C C . GLY A 1 106 ? -6.520 4.213 33.844 1.00 85.44 106 GLY A C 1
ATOM 819 O O . GLY A 1 106 ? -6.646 3.046 33.472 1.00 85.44 106 GLY A O 1
ATOM 820 N N . ALA A 1 107 ? -7.570 4.976 34.171 1.00 88.19 107 ALA A N 1
ATOM 821 C CA . ALA A 1 107 ? -8.940 4.489 34.159 1.00 88.19 107 ALA A CA 1
ATOM 822 C C . ALA A 1 107 ? -9.385 4.157 32.732 1.00 88.19 107 ALA A C 1
ATOM 824 O O . ALA A 1 107 ? -9.146 4.920 31.792 1.00 88.19 107 ALA A O 1
ATOM 825 N N . GLN A 1 108 ? -10.049 3.014 32.580 1.00 91.00 108 GLN A N 1
ATOM 826 C CA . GLN A 1 108 ? -10.632 2.616 31.310 1.00 91.00 108 GLN A CA 1
ATOM 827 C C . GLN A 1 108 ? -11.858 3.482 31.001 1.00 91.00 108 GLN A C 1
ATOM 829 O O . GLN A 1 108 ? -12.691 3.753 31.863 1.00 91.00 108 GLN A O 1
ATOM 834 N N . LEU A 1 109 ? -11.950 3.928 29.754 1.00 90.31 109 LEU A N 1
ATOM 835 C CA . LEU A 1 109 ? -13.033 4.754 29.240 1.00 90.31 109 LEU A CA 1
ATOM 836 C C . LEU A 1 109 ? -13.952 3.869 28.401 1.00 90.31 109 LEU A C 1
ATOM 838 O O . LEU A 1 109 ? -13.820 3.840 27.179 1.00 90.31 109 LEU A O 1
ATOM 842 N N . ASP A 1 110 ? -14.840 3.114 29.045 1.00 91.81 110 ASP A N 1
ATOM 843 C CA . ASP A 1 110 ? -15.801 2.232 28.368 1.00 91.81 110 ASP A CA 1
ATOM 844 C C . ASP A 1 110 ? -17.030 2.988 27.848 1.00 91.81 110 ASP A C 1
ATOM 846 O O . ASP A 1 110 ? -17.444 4.005 28.404 1.00 91.81 110 ASP A O 1
ATOM 850 N N . GLY A 1 111 ? -17.627 2.492 26.761 1.00 92.06 111 GLY A N 1
ATOM 851 C CA . GLY A 1 111 ? -18.821 3.097 26.161 1.00 92.06 111 GLY A CA 1
ATOM 852 C C . GLY A 1 111 ? -18.565 4.357 25.322 1.00 92.06 111 GLY A C 1
ATOM 853 O O . GLY A 1 111 ? -19.501 4.875 24.714 1.00 92.06 111 GLY A O 1
ATOM 854 N N . ALA A 1 112 ? -17.320 4.835 25.235 1.00 92.44 112 ALA A N 1
ATOM 855 C CA . ALA A 1 112 ? -16.958 5.963 24.385 1.00 92.44 112 ALA A CA 1
ATOM 856 C C . ALA A 1 112 ? -17.153 5.593 22.900 1.00 92.44 112 ALA A C 1
ATOM 858 O O . ALA A 1 112 ? -16.745 4.499 22.497 1.00 92.44 112 ALA A O 1
ATOM 859 N N . PRO A 1 113 ? -17.756 6.463 22.065 1.00 94.69 113 PRO A N 1
ATOM 860 C CA . PRO A 1 113 ? -17.970 6.167 20.652 1.00 94.69 113 PRO A CA 1
ATOM 861 C C . PRO A 1 113 ? -16.658 5.927 19.900 1.00 94.69 113 PRO A C 1
ATOM 863 O O . PRO A 1 113 ? -15.690 6.674 20.052 1.00 94.69 113 PRO A O 1
ATOM 866 N N . VAL A 1 114 ? -16.648 4.906 19.045 1.00 96.00 114 VAL A N 1
ATOM 867 C CA . VAL A 1 114 ? -15.508 4.539 18.199 1.00 96.00 114 VAL A CA 1
ATOM 868 C C . VAL A 1 114 ? -15.937 4.509 16.741 1.00 96.00 114 VAL A C 1
ATOM 870 O O . VAL A 1 114 ? -16.976 3.943 16.394 1.00 96.00 114 VAL A O 1
ATOM 873 N N . THR A 1 115 ? -15.101 5.079 15.880 1.00 94.38 115 THR A N 1
ATOM 874 C CA . THR A 1 115 ? -15.223 4.978 14.421 1.00 94.38 115 THR A CA 1
ATOM 875 C C . THR A 1 115 ? -13.976 4.316 13.850 1.00 94.38 115 THR A C 1
ATOM 877 O O . THR A 1 115 ? -12.866 4.628 14.280 1.00 94.38 115 THR A O 1
ATOM 880 N N . ILE A 1 116 ? -14.155 3.377 12.921 1.00 92.06 116 ILE A N 1
ATOM 881 C CA . ILE A 1 116 ? -13.076 2.687 12.199 1.00 92.06 116 ILE A CA 1
ATOM 882 C C . ILE A 1 116 ? -13.506 2.591 10.742 1.00 92.06 116 ILE A C 1
ATOM 884 O O . ILE A 1 116 ? -14.312 1.730 10.392 1.00 92.06 116 ILE A O 1
ATOM 888 N N . ASP A 1 117 ? -13.017 3.498 9.904 1.00 83.44 117 ASP A N 1
ATOM 889 C CA . ASP A 1 117 ? -13.524 3.689 8.542 1.00 83.44 117 ASP A CA 1
ATOM 890 C C . ASP A 1 117 ? -15.074 3.752 8.507 1.00 83.44 117 ASP A C 1
ATOM 892 O O . ASP A 1 117 ? -15.672 4.702 9.014 1.00 83.44 117 ASP A O 1
ATOM 896 N N . ILE A 1 118 ? -15.736 2.736 7.935 1.00 81.56 118 ILE A N 1
ATOM 897 C CA . ILE A 1 118 ? -17.205 2.625 7.856 1.00 81.56 118 ILE A CA 1
ATOM 898 C C . ILE A 1 118 ? -17.847 1.942 9.076 1.00 81.56 118 ILE A C 1
ATOM 900 O O . ILE A 1 118 ? -19.065 2.010 9.246 1.00 81.56 118 ILE A O 1
ATOM 904 N N . ALA A 1 119 ? -17.060 1.274 9.919 1.00 90.06 119 ALA A N 1
ATOM 905 C CA . ALA A 1 119 ? -17.549 0.591 11.108 1.00 90.06 119 ALA A CA 1
ATOM 906 C C . ALA A 1 119 ? -17.685 1.567 12.284 1.00 90.06 119 ALA A C 1
ATOM 908 O O . ALA A 1 119 ? -16.893 2.498 12.463 1.00 90.06 119 ALA A O 1
ATOM 909 N N . ARG A 1 120 ? -18.700 1.332 13.116 1.00 94.44 120 ARG A N 1
ATOM 910 C CA . ARG A 1 120 ? -18.969 2.104 14.332 1.00 94.44 120 ARG A CA 1
ATOM 911 C C . ARG A 1 120 ? -19.177 1.163 15.504 1.00 94.44 120 ARG A C 1
ATOM 913 O O . ARG A 1 120 ? -19.698 0.063 15.338 1.00 94.44 120 ARG A O 1
ATOM 920 N N . GLY A 1 121 ? -18.799 1.615 16.688 1.00 95.56 121 GLY A N 1
ATOM 921 C CA . GLY A 1 121 ? -19.005 0.872 17.919 1.00 95.56 121 GLY A CA 1
ATOM 922 C C . GLY A 1 121 ? -18.715 1.723 19.139 1.00 95.56 121 GLY A C 1
ATOM 923 O O . GLY A 1 121 ? -18.747 2.953 19.079 1.00 95.56 121 GLY A O 1
ATOM 924 N N . VAL A 1 122 ? -18.423 1.053 20.245 1.00 96.19 122 VAL A N 1
ATOM 925 C CA . VAL A 1 122 ? -18.038 1.696 21.499 1.00 96.19 122 VAL A CA 1
ATOM 926 C C . VAL A 1 122 ? -16.845 0.978 22.107 1.00 96.19 122 VAL A C 1
ATOM 928 O O . VAL A 1 122 ? -16.630 -0.210 21.854 1.00 96.19 122 VAL A O 1
ATOM 931 N N . THR A 1 123 ? -16.071 1.697 22.909 1.00 96.12 123 THR A N 1
ATOM 932 C CA . THR A 1 123 ? -14.939 1.122 23.630 1.00 96.12 123 THR A CA 1
ATOM 933 C C . THR A 1 123 ? -15.374 0.004 24.579 1.00 96.12 123 THR A C 1
ATOM 935 O O . THR A 1 123 ? -16.500 -0.003 25.087 1.00 96.12 123 THR A O 1
ATOM 938 N N . GLY A 1 124 ? -14.491 -0.978 24.774 1.00 93.56 124 GLY A N 1
ATOM 939 C CA . GLY A 1 124 ? -14.723 -2.138 25.641 1.00 93.56 124 GLY A CA 1
ATOM 940 C C . GLY A 1 124 ? -15.645 -3.214 25.053 1.00 93.56 124 GLY A C 1
ATOM 941 O O . GLY A 1 124 ? -15.785 -4.283 25.646 1.00 93.56 124 GLY A O 1
ATOM 942 N N . ARG A 1 125 ? -16.253 -2.991 23.876 1.00 96.31 125 ARG A N 1
ATOM 943 C CA . ARG A 1 125 ? -17.112 -3.976 23.194 1.00 96.31 125 ARG A CA 1
ATOM 944 C C . ARG A 1 125 ? -16.497 -4.468 21.877 1.00 96.31 125 ARG A C 1
ATOM 946 O O . ARG A 1 125 ? -15.839 -3.681 21.195 1.00 96.31 125 ARG A O 1
ATOM 953 N N . PRO A 1 126 ? -16.715 -5.740 21.489 1.00 96.38 126 PRO A N 1
ATOM 954 C CA . PRO A 1 126 ? -16.277 -6.243 20.190 1.00 96.38 126 PRO A CA 1
ATOM 955 C C . PRO A 1 126 ? -17.002 -5.550 19.031 1.00 96.38 126 PRO A C 1
ATOM 957 O O . PRO A 1 126 ? -18.228 -5.434 19.035 1.00 96.38 126 PRO A O 1
ATOM 960 N N . ILE A 1 127 ? -16.244 -5.135 18.019 1.00 96.19 127 ILE A N 1
ATOM 961 C CA . ILE A 1 127 ? -16.726 -4.504 16.789 1.00 96.19 127 ILE A CA 1
ATOM 962 C C . ILE A 1 127 ? -16.392 -5.442 15.619 1.00 96.19 127 ILE A C 1
ATOM 964 O O . ILE A 1 127 ? -15.206 -5.694 15.376 1.00 96.19 127 ILE A O 1
ATOM 968 N N . PRO A 1 128 ? -17.389 -5.978 14.891 1.00 94.44 128 PRO A N 1
ATOM 969 C CA . PRO A 1 128 ? -17.130 -6.781 13.705 1.00 94.44 128 PRO A CA 1
ATOM 970 C C . PRO A 1 128 ? -16.573 -5.902 12.584 1.00 94.44 128 PRO A C 1
ATOM 972 O O . PRO A 1 128 ? -17.149 -4.872 12.233 1.00 94.44 128 PRO A O 1
ATOM 975 N N . LEU A 1 129 ? -15.446 -6.318 12.015 1.00 94.12 129 LEU A N 1
ATOM 976 C CA . LEU A 1 129 ? -14.749 -5.596 10.959 1.00 94.12 129 LEU A CA 1
ATOM 977 C C . LEU A 1 129 ? -14.178 -6.581 9.937 1.00 94.12 129 LEU A C 1
ATOM 979 O O . LEU A 1 129 ? -13.602 -7.603 10.300 1.00 94.12 129 LEU A O 1
ATOM 983 N N . THR A 1 130 ? -14.292 -6.245 8.653 1.00 94.38 130 THR A N 1
ATOM 984 C CA . THR A 1 130 ? -13.493 -6.887 7.600 1.00 94.38 130 THR A CA 1
ATOM 985 C C . THR A 1 130 ? -12.278 -6.010 7.327 1.00 94.38 130 THR A C 1
ATOM 987 O O . THR A 1 130 ? -12.426 -4.829 7.016 1.00 94.38 130 THR A O 1
ATOM 990 N N . ILE A 1 131 ? -11.076 -6.564 7.460 1.00 93.75 131 ILE A N 1
ATOM 991 C CA . ILE A 1 131 ? -9.827 -5.819 7.299 1.00 93.75 131 ILE A CA 1
ATOM 992 C C . ILE A 1 131 ? -9.610 -5.494 5.822 1.00 93.75 131 ILE A C 1
ATOM 994 O O . ILE A 1 131 ? -9.236 -6.351 5.025 1.00 93.75 131 ILE A O 1
ATOM 998 N N . GLY A 1 132 ? -9.835 -4.237 5.452 1.00 91.19 132 GLY A N 1
ATOM 999 C CA . GLY A 1 132 ? -9.535 -3.712 4.122 1.00 91.19 132 GLY A CA 1
ATOM 1000 C C . GLY A 1 132 ? -8.170 -3.029 4.057 1.00 91.19 132 GLY A C 1
ATOM 1001 O O . GLY A 1 132 ? -7.611 -2.627 5.072 1.00 91.19 132 GLY A O 1
ATOM 1002 N N . LEU A 1 133 ? -7.644 -2.858 2.846 1.00 91.81 133 LEU A N 1
ATOM 1003 C CA . LEU A 1 133 ? -6.637 -1.840 2.554 1.00 91.81 133 LEU A CA 1
ATOM 1004 C C . LEU A 1 133 ? -7.279 -0.816 1.626 1.00 91.81 133 LEU A C 1
ATOM 1006 O O . LEU A 1 133 ? -7.961 -1.186 0.67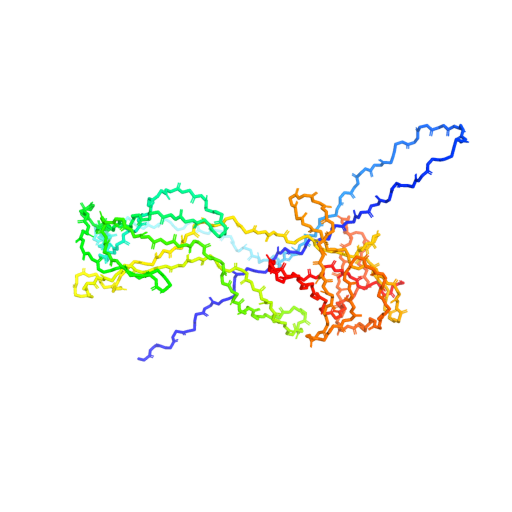1 1.00 91.81 133 LEU A O 1
ATOM 1010 N N . THR A 1 134 ? -7.053 0.460 1.898 1.00 90.19 134 THR A N 1
ATOM 1011 C CA . THR A 1 134 ? -7.528 1.555 1.049 1.00 90.19 134 THR A CA 1
ATOM 1012 C C . THR A 1 134 ? -6.369 2.143 0.257 1.00 90.19 134 THR A C 1
ATOM 1014 O O . THR A 1 134 ? -5.204 2.022 0.639 1.00 90.19 134 THR A O 1
ATOM 1017 N N . MET A 1 135 ? -6.680 2.755 -0.885 1.00 91.44 135 MET A N 1
ATOM 1018 C CA . MET A 1 135 ? -5.691 3.475 -1.679 1.00 91.44 135 MET A CA 1
ATOM 1019 C C . MET A 1 135 ? -5.708 4.951 -1.304 1.00 91.44 135 MET A C 1
ATOM 1021 O O . MET A 1 135 ? -6.726 5.622 -1.461 1.00 91.44 135 MET A O 1
ATOM 1025 N N . ALA A 1 136 ? -4.563 5.463 -0.862 1.00 91.19 136 ALA A N 1
ATOM 1026 C CA . ALA A 1 136 ? -4.355 6.884 -0.635 1.00 91.19 136 ALA A CA 1
ATOM 1027 C C . ALA A 1 136 ? -3.311 7.422 -1.613 1.00 91.19 136 ALA A C 1
ATOM 1029 O O . ALA A 1 136 ? -2.229 6.852 -1.767 1.00 91.19 136 ALA A O 1
ATOM 1030 N N . ARG A 1 137 ? -3.606 8.554 -2.252 1.00 93.44 137 ARG A N 1
ATOM 1031 C CA . ARG A 1 137 ? -2.650 9.223 -3.135 1.00 93.44 137 ARG A CA 1
ATOM 1032 C C . ARG A 1 137 ? -1.668 10.053 -2.308 1.00 93.44 137 ARG A C 1
ATOM 1034 O O . ARG A 1 137 ? -2.081 10.909 -1.529 1.00 93.44 137 ARG A O 1
ATOM 1041 N N . ARG A 1 138 ? -0.368 9.828 -2.495 1.00 91.56 138 ARG A N 1
ATOM 1042 C CA . ARG A 1 138 ? 0.720 10.607 -1.889 1.00 91.56 138 ARG A CA 1
ATOM 1043 C C . ARG A 1 138 ? 1.561 11.244 -2.977 1.00 91.56 138 ARG A C 1
ATOM 1045 O O . ARG A 1 138 ? 2.090 10.539 -3.827 1.00 91.56 138 ARG A O 1
ATOM 1052 N N . CYS A 1 139 ? 1.690 12.564 -2.948 1.00 90.44 139 CYS A N 1
ATOM 1053 C CA . CYS A 1 139 ? 2.474 13.300 -3.933 1.00 90.44 139 CYS A CA 1
ATOM 1054 C C . CYS A 1 139 ? 3.749 13.870 -3.311 1.00 90.44 139 CYS A C 1
ATOM 1056 O O . CYS A 1 139 ? 3.788 14.178 -2.121 1.00 90.44 139 CYS A O 1
ATOM 1058 N N . GLY A 1 140 ? 4.791 13.994 -4.125 1.00 88.69 140 GLY A N 1
ATOM 1059 C CA . GLY A 1 140 ? 6.101 14.489 -3.724 1.00 88.69 140 GLY A CA 1
ATOM 1060 C C . GLY A 1 140 ? 6.869 15.057 -4.911 1.00 88.69 140 GLY A C 1
ATOM 1061 O O . GLY A 1 140 ? 6.321 15.217 -6.001 1.00 88.69 140 GLY A O 1
ATOM 1062 N N . SER A 1 141 ? 8.144 15.369 -4.691 1.00 82.12 141 SER A N 1
ATOM 1063 C CA . SER A 1 141 ? 9.063 15.817 -5.737 1.00 82.12 141 SER A CA 1
ATOM 1064 C C . SER A 1 141 ? 10.439 15.189 -5.535 1.00 82.12 141 SER A C 1
ATOM 1066 O O . SER A 1 141 ? 10.894 15.045 -4.399 1.00 82.12 141 SER A O 1
ATOM 1068 N N . MET A 1 142 ? 11.090 14.787 -6.626 1.00 74.31 142 MET A N 1
ATOM 1069 C CA . MET A 1 142 ? 12.454 14.255 -6.633 1.00 74.31 142 MET A CA 1
ATOM 1070 C C . MET A 1 142 ? 13.239 14.925 -7.759 1.00 74.31 142 MET A C 1
ATOM 1072 O O . MET A 1 142 ? 12.796 14.934 -8.903 1.00 74.31 142 MET A O 1
ATOM 1076 N N . GLY A 1 143 ? 14.383 15.540 -7.439 1.00 71.19 143 GLY A N 1
ATOM 1077 C CA . GLY A 1 143 ? 15.169 16.284 -8.434 1.00 71.19 143 GLY A CA 1
ATOM 1078 C C . GLY A 1 143 ? 14.394 17.435 -9.098 1.00 71.19 143 GLY A C 1
ATOM 1079 O O . GLY A 1 143 ? 14.662 17.761 -10.247 1.00 71.19 143 GLY A O 1
ATOM 1080 N N . GLY A 1 144 ? 13.397 18.003 -8.406 1.00 75.38 144 GLY A N 1
ATOM 1081 C CA . GLY A 1 144 ? 12.495 19.028 -8.944 1.00 75.38 144 GLY A CA 1
ATOM 1082 C C . GLY A 1 144 ? 11.318 18.486 -9.767 1.00 75.38 144 GLY A C 1
ATOM 1083 O O . GLY A 1 144 ? 10.408 19.250 -10.076 1.00 75.38 144 GLY A O 1
ATOM 1084 N N . GLN A 1 145 ? 11.281 17.186 -10.078 1.00 79.94 145 GLN A N 1
ATOM 1085 C CA . GLN A 1 145 ? 10.182 16.562 -10.815 1.00 79.94 145 GLN A CA 1
ATOM 1086 C C . GLN A 1 145 ? 9.068 16.108 -9.856 1.00 79.94 145 GLN A C 1
ATOM 1088 O O . GLN A 1 145 ? 9.334 15.300 -8.960 1.00 79.94 145 GLN A O 1
ATOM 1093 N N . PRO A 1 146 ? 7.824 16.599 -10.012 1.00 86.31 146 PRO A N 1
ATOM 1094 C CA . PRO A 1 146 ? 6.705 16.172 -9.184 1.00 86.31 146 PRO A CA 1
ATOM 1095 C C . PRO A 1 146 ? 6.241 14.759 -9.556 1.00 86.31 146 PRO A C 1
ATOM 1097 O O . PRO A 1 146 ? 6.273 14.361 -10.719 1.00 86.31 146 PRO A O 1
ATOM 1100 N N . PHE A 1 147 ? 5.741 14.016 -8.574 1.00 86.88 147 PHE A N 1
ATOM 1101 C CA . PHE A 1 147 ? 5.158 12.692 -8.777 1.00 86.88 147 PHE A CA 1
ATOM 1102 C C . PHE A 1 147 ? 4.037 12.416 -7.771 1.00 86.88 147 PHE A C 1
ATOM 1104 O O . PHE A 1 147 ? 3.960 13.055 -6.722 1.00 86.88 147 PHE A O 1
ATOM 1111 N N . CYS A 1 148 ? 3.178 11.440 -8.072 1.00 90.44 148 CYS A N 1
ATOM 1112 C CA . CYS A 1 148 ? 2.183 10.924 -7.136 1.00 90.44 148 CYS A CA 1
ATOM 1113 C C . CYS A 1 148 ? 2.148 9.397 -7.174 1.00 90.44 148 CYS A C 1
ATOM 1115 O O . CYS A 1 148 ? 2.117 8.812 -8.253 1.00 90.44 148 CYS A O 1
ATOM 1117 N N . LEU A 1 149 ? 2.094 8.789 -5.995 1.00 93.38 149 LEU A N 1
ATOM 1118 C CA . LEU A 1 149 ? 2.020 7.353 -5.766 1.00 93.38 149 LEU A CA 1
ATOM 1119 C C . LEU A 1 149 ? 0.672 7.007 -5.137 1.00 93.38 149 LEU A C 1
ATOM 1121 O O . LEU A 1 149 ? 0.200 7.718 -4.246 1.00 93.38 149 LEU A O 1
ATOM 1125 N N . ASN A 1 150 ? 0.072 5.903 -5.558 1.00 94.75 150 ASN A N 1
ATOM 1126 C CA . ASN A 1 150 ? -1.022 5.267 -4.838 1.00 94.75 150 ASN A CA 1
ATOM 1127 C C . ASN A 1 150 ? -0.436 4.333 -3.774 1.00 94.75 150 ASN A C 1
ATOM 1129 O O . ASN A 1 150 ? 0.284 3.399 -4.099 1.00 94.75 150 ASN A O 1
ATOM 1133 N N . VAL A 1 151 ? -0.726 4.577 -2.497 1.00 94.69 151 VAL A N 1
ATOM 1134 C CA . VAL A 1 151 ? -0.135 3.840 -1.371 1.00 94.69 151 VAL A CA 1
ATOM 1135 C C . VAL A 1 151 ? -1.217 3.121 -0.581 1.00 94.69 151 VAL A C 1
ATOM 1137 O O . VAL A 1 151 ? -2.236 3.722 -0.237 1.00 94.69 151 VAL A O 1
ATOM 1140 N N . LEU A 1 152 ? -0.993 1.837 -0.292 1.00 93.69 152 LEU A N 1
ATOM 1141 C CA . LEU A 1 152 ? -1.902 1.024 0.512 1.00 93.69 152 LEU A CA 1
ATOM 1142 C C . LEU A 1 152 ? -1.846 1.482 1.967 1.00 93.69 152 LEU A C 1
ATOM 1144 O O . LEU A 1 152 ? -0.826 1.344 2.662 1.00 93.69 152 LEU A O 1
ATOM 1148 N N . THR A 1 153 ? -2.967 2.011 2.434 1.00 92.00 153 THR A N 1
ATOM 1149 C CA . THR A 1 153 ? -3.150 2.456 3.808 1.00 92.00 153 THR A CA 1
ATOM 1150 C C . THR A 1 153 ? -3.965 1.435 4.595 1.00 92.00 153 THR A C 1
ATOM 1152 O O . THR A 1 153 ? -5.000 0.972 4.111 1.00 92.00 153 THR A O 1
ATOM 1155 N N . PRO A 1 154 ? -3.494 1.047 5.793 1.00 91.81 154 PRO A N 1
ATOM 1156 C CA . PRO A 1 154 ? -4.289 0.231 6.696 1.00 91.81 154 PRO A CA 1
ATOM 1157 C C 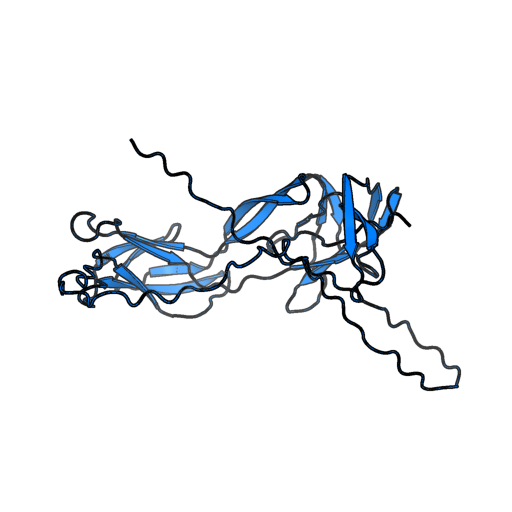. PRO A 1 154 ? -5.494 1.020 7.238 1.00 91.81 154 PRO A C 1
ATOM 1159 O O . PRO A 1 154 ? -5.444 2.254 7.256 1.00 91.81 154 PRO A O 1
ATOM 1162 N N . PRO A 1 155 ? -6.530 0.322 7.737 1.00 91.38 155 PRO A N 1
ATOM 1163 C CA . PRO A 1 155 ? -7.655 0.941 8.420 1.00 91.38 155 PRO A CA 1
ATOM 1164 C C . PRO A 1 155 ? -7.183 1.762 9.613 1.00 91.38 155 PRO A C 1
ATOM 1166 O O . PRO A 1 155 ? -6.257 1.373 10.340 1.00 91.38 155 PRO A O 1
ATOM 1169 N N . SER A 1 156 ? -7.850 2.883 9.839 1.00 91.94 156 SER A N 1
ATOM 1170 C CA . SER A 1 156 ? -7.597 3.741 10.992 1.00 91.94 156 SER A CA 1
ATOM 1171 C C . SER A 1 156 ? -8.907 4.139 11.647 1.00 91.94 156 SER A C 1
ATOM 1173 O O . SER A 1 156 ? -9.977 4.063 11.042 1.00 91.94 156 SER A O 1
ATOM 1175 N N . GLY A 1 157 ? -8.827 4.519 12.912 1.00 92.44 157 GLY A N 1
ATOM 1176 C CA . GLY A 1 157 ? -9.998 4.844 13.697 1.00 92.44 157 GLY A CA 1
ATOM 1177 C C . GLY A 1 157 ? -9.734 5.919 14.727 1.00 92.44 157 GLY A C 1
ATOM 1178 O O . GLY A 1 157 ? -8.594 6.321 14.979 1.00 92.44 157 GLY A O 1
ATOM 1179 N N . GLN A 1 158 ? -10.823 6.390 15.316 1.00 93.44 158 GLN A N 1
ATOM 1180 C CA . GLN A 1 158 ? -10.812 7.385 16.374 1.00 93.44 158 GLN A CA 1
ATOM 1181 C C . GLN A 1 158 ? -11.805 7.000 17.465 1.00 93.44 158 GLN A C 1
ATOM 1183 O O . GLN A 1 158 ? -12.943 6.613 17.187 1.00 93.44 158 GLN A O 1
ATOM 1188 N N . VAL A 1 159 ? -11.359 7.137 18.709 1.00 93.31 159 VAL A N 1
ATOM 1189 C CA . VAL A 1 159 ? -12.207 7.161 19.900 1.00 93.31 159 VAL A CA 1
ATOM 1190 C C . VAL A 1 159 ? -12.604 8.611 20.140 1.00 93.31 159 VAL A C 1
ATOM 1192 O O . VAL A 1 159 ? -11.723 9.462 20.246 1.00 93.31 159 VAL A O 1
ATOM 1195 N N . MET A 1 160 ? -13.898 8.897 20.222 1.00 90.62 160 MET A N 1
ATOM 1196 C CA . MET A 1 160 ? -14.419 10.243 20.457 1.00 90.62 160 MET A CA 1
ATOM 1197 C C . MET A 1 160 ? -14.640 10.456 21.953 1.00 90.62 160 MET A C 1
ATOM 1199 O O . MET A 1 160 ? -15.334 9.666 22.595 1.00 90.62 160 MET A O 1
ATOM 1203 N N . THR A 1 161 ? -14.086 11.532 22.509 1.00 86.56 161 THR A N 1
ATOM 1204 C CA . THR A 1 161 ? -14.241 11.868 23.932 1.00 86.56 161 THR A CA 1
ATOM 1205 C C . THR A 1 161 ? -14.635 13.330 24.124 1.00 86.56 161 THR A C 1
ATOM 1207 O O . THR A 1 161 ? -14.280 14.171 23.295 1.00 86.56 161 THR A O 1
ATOM 1210 N N . PRO A 1 162 ? -15.326 13.679 25.224 1.00 81.19 162 PRO A N 1
ATOM 1211 C CA . PRO A 1 162 ? -15.691 15.063 25.508 1.00 81.19 162 PRO A CA 1
ATOM 1212 C C . PRO A 1 162 ? -14.461 15.987 25.578 1.00 81.19 162 PRO A C 1
ATOM 1214 O O . PRO A 1 162 ? -13.530 15.752 26.349 1.00 81.19 162 PRO A O 1
ATOM 1217 N N . VAL A 1 163 ? -14.462 17.057 24.774 1.00 78.62 163 VAL A N 1
ATOM 1218 C CA . VAL A 1 163 ? -13.329 18.000 24.634 1.00 78.62 163 VAL A CA 1
ATOM 1219 C C . VAL A 1 163 ? -13.032 18.753 25.937 1.00 78.62 163 VAL A C 1
ATOM 1221 O O . VAL A 1 163 ? -11.892 19.126 26.195 1.00 78.62 163 VAL A O 1
ATOM 1224 N N . ASN A 1 164 ? -14.052 18.955 26.774 1.00 80.50 164 ASN A N 1
ATOM 1225 C CA . ASN A 1 164 ? -13.920 19.573 28.095 1.00 80.50 164 ASN A CA 1
ATOM 1226 C C . ASN A 1 164 ? -13.093 18.720 29.070 1.00 80.50 164 ASN A C 1
ATOM 1228 O O . ASN A 1 164 ? -12.433 19.275 29.944 1.00 80.50 164 ASN A O 1
ATOM 1232 N N . GLN A 1 165 ? -13.123 17.394 28.924 1.00 80.81 165 GLN A N 1
ATOM 1233 C CA . GLN A 1 165 ? -12.372 16.466 29.769 1.00 80.81 165 GLN A CA 1
ATOM 1234 C C . GLN A 1 165 ? -11.011 16.108 29.156 1.00 80.81 165 GLN A C 1
ATOM 1236 O O . GLN A 1 165 ? -10.030 15.962 29.882 1.00 80.81 165 GLN A O 1
ATOM 1241 N N . PHE A 1 166 ? -10.941 16.026 27.824 1.00 81.69 166 PHE A N 1
ATOM 1242 C CA . PHE A 1 166 ? -9.732 15.695 27.070 1.00 81.69 166 PHE A CA 1
ATOM 1243 C C . PHE A 1 166 ? -9.501 16.743 25.965 1.00 81.69 166 PHE A C 1
ATOM 1245 O O . PHE A 1 166 ? -10.058 16.610 24.867 1.00 81.69 166 PHE A O 1
ATOM 1252 N N . PRO A 1 167 ? -8.707 17.803 26.228 1.00 67.56 167 PRO A N 1
ATOM 1253 C CA . PRO A 1 167 ? -8.389 18.841 25.251 1.00 67.56 167 PRO A CA 1
ATOM 1254 C C . PRO A 1 167 ? -7.551 18.227 24.119 1.00 67.56 167 PRO A C 1
ATOM 1256 O O . PRO A 1 167 ? -6.347 18.026 24.235 1.00 67.56 167 PRO A O 1
ATOM 1259 N N . GLY A 1 168 ? -8.239 17.853 23.042 1.00 66.81 168 GLY A N 1
ATOM 1260 C CA . GLY A 1 168 ? -7.746 16.969 21.980 1.00 66.81 168 GLY A CA 1
ATOM 1261 C C . GLY A 1 168 ? -8.869 16.146 21.334 1.00 66.81 168 GLY A C 1
ATOM 1262 O O . GLY A 1 168 ? -8.722 15.690 20.206 1.00 66.81 168 GLY A O 1
ATOM 1263 N N . GLY A 1 169 ? -10.017 16.014 22.014 1.00 64.25 169 GLY A N 1
ATOM 1264 C CA . GLY A 1 169 ? -11.281 15.514 21.454 1.00 64.25 169 GLY A CA 1
ATOM 1265 C C . GLY A 1 169 ? -11.352 14.006 21.198 1.00 64.25 169 GLY A C 1
ATOM 1266 O O . GLY A 1 169 ? -12.407 13.510 20.802 1.00 64.25 169 GLY A O 1
ATOM 1267 N N . GLY A 1 170 ? -10.271 13.264 21.446 1.00 77.62 170 GLY A N 1
ATOM 1268 C CA . GLY A 1 170 ? -10.253 11.826 21.230 1.00 77.62 170 GLY A CA 1
ATOM 1269 C C . GLY A 1 170 ? -8.865 11.205 21.147 1.00 77.62 170 GLY A C 1
ATOM 1270 O O . GLY A 1 170 ? -7.852 11.829 21.464 1.00 77.62 170 GLY A O 1
ATOM 1271 N N . GLY A 1 171 ? -8.840 9.954 20.692 1.00 85.50 171 GLY A N 1
ATOM 1272 C CA . GLY A 1 171 ? -7.639 9.143 20.511 1.00 85.50 171 GLY A CA 1
ATOM 1273 C C . GLY A 1 171 ? -7.671 8.447 19.161 1.00 85.50 171 GLY A C 1
ATOM 1274 O O . GLY A 1 171 ? -8.557 7.633 18.901 1.00 85.50 171 GLY A O 1
ATOM 1275 N N . ALA A 1 172 ? -6.715 8.776 18.295 1.00 89.19 172 ALA A N 1
ATOM 1276 C CA . ALA A 1 172 ? -6.570 8.150 16.987 1.00 89.19 172 ALA A CA 1
ATOM 1277 C C . ALA A 1 172 ? -5.717 6.880 17.074 1.00 89.19 172 ALA A C 1
ATOM 1279 O O . ALA A 1 172 ? -4.778 6.796 17.868 1.00 89.19 172 ALA A O 1
ATOM 1280 N N . PHE A 1 173 ? -6.016 5.903 16.225 1.00 90.06 173 PHE A N 1
ATOM 1281 C CA . PHE A 1 173 ? -5.240 4.675 16.106 1.00 90.06 173 PHE A CA 1
ATOM 1282 C C . PHE A 1 173 ? -5.247 4.152 14.673 1.00 90.06 173 PHE A C 1
ATOM 1284 O O . PHE A 1 173 ? -6.128 4.462 13.872 1.00 90.06 173 PHE A O 1
ATOM 1291 N N . THR A 1 174 ? -4.272 3.304 14.371 1.00 92.00 174 THR A N 1
ATOM 1292 C CA . THR A 1 174 ? -4.139 2.637 13.077 1.00 92.00 174 THR A CA 1
ATOM 1293 C C . THR A 1 174 ? -3.980 1.147 13.319 1.00 92.00 174 THR A C 1
ATOM 1295 O O . THR A 1 174 ? -3.227 0.741 14.206 1.00 92.00 174 THR A O 1
ATOM 1298 N N . LEU A 1 175 ? -4.679 0.322 12.543 1.00 91.88 175 LEU A N 1
ATOM 1299 C CA . LEU A 1 175 ? -4.530 -1.125 12.632 1.00 91.88 175 LEU A CA 1
ATOM 1300 C C . LEU A 1 175 ? -3.238 -1.573 11.952 1.00 91.88 175 LEU A C 1
ATOM 1302 O O . LEU A 1 175 ? -2.839 -1.061 10.906 1.00 91.88 175 LEU A O 1
ATOM 1306 N N . SER A 1 176 ? -2.584 -2.568 12.540 1.00 92.69 176 SER A N 1
ATOM 1307 C CA . SER A 1 176 ? -1.409 -3.179 11.933 1.00 92.69 176 SER A CA 1
ATOM 1308 C C . SER A 1 176 ? -1.870 -4.226 10.919 1.00 92.69 176 SER A C 1
ATOM 1310 O O . SER A 1 176 ? -2.489 -5.220 11.289 1.00 92.69 176 SER A O 1
ATOM 1312 N N . VAL A 1 177 ? -1.607 -4.006 9.631 1.00 93.25 177 VAL A N 1
ATOM 1313 C CA . VAL A 1 177 ? -2.035 -4.904 8.546 1.00 93.25 177 VAL A CA 1
ATOM 1314 C C . VAL A 1 177 ? -0.825 -5.302 7.710 1.00 93.25 177 VAL A C 1
ATOM 1316 O O . VAL A 1 177 ? 0.003 -4.459 7.353 1.00 93.25 177 VAL A O 1
ATOM 1319 N N . VAL A 1 178 ? -0.721 -6.591 7.387 1.00 92.06 178 VAL A N 1
ATOM 1320 C CA . VAL A 1 178 ? 0.282 -7.115 6.459 1.00 92.06 178 VAL A CA 1
ATOM 1321 C C . VAL A 1 178 ? -0.013 -6.550 5.075 1.00 92.06 178 VAL A C 1
ATOM 1323 O O . VAL A 1 178 ? -1.040 -6.856 4.474 1.00 92.06 178 VAL A O 1
ATOM 1326 N N . ARG A 1 179 ? 0.900 -5.722 4.570 1.00 91.38 179 ARG A N 1
ATOM 1327 C CA . ARG A 1 179 ? 0.806 -5.134 3.234 1.00 91.38 179 ARG A CA 1
ATOM 1328 C C . ARG A 1 179 ? 1.771 -5.845 2.292 1.00 91.38 179 ARG A C 1
ATOM 1330 O O . ARG A 1 179 ? 2.913 -6.080 2.690 1.00 91.38 179 ARG A O 1
ATOM 1337 N N . PRO A 1 180 ? 1.337 -6.179 1.073 1.00 91.19 180 PRO A N 1
ATOM 1338 C CA . PRO A 1 180 ? 2.245 -6.669 0.053 1.00 91.19 180 PRO A CA 1
ATOM 1339 C C . PRO A 1 180 ? 3.177 -5.531 -0.393 1.00 91.19 180 PRO A C 1
ATOM 1341 O O . PRO A 1 180 ? 2.772 -4.367 -0.462 1.00 91.19 180 PRO A O 1
ATOM 1344 N N . THR A 1 181 ? 4.434 -5.871 -0.670 1.00 92.75 181 THR A N 1
ATOM 1345 C CA . THR A 1 181 ? 5.488 -4.905 -1.012 1.00 92.75 181 THR A CA 1
ATOM 1346 C C . THR A 1 181 ? 6.065 -5.255 -2.373 1.00 92.75 181 THR A C 1
ATOM 1348 O O . THR A 1 181 ? 6.435 -6.408 -2.605 1.00 92.75 181 THR A O 1
ATOM 1351 N N . LEU A 1 182 ? 6.164 -4.264 -3.257 1.00 92.75 182 LEU A N 1
ATOM 1352 C CA . LEU A 1 182 ? 6.871 -4.396 -4.527 1.00 92.75 182 LEU A CA 1
ATOM 1353 C C . LEU A 1 182 ? 8.364 -4.144 -4.320 1.00 92.75 182 LEU A C 1
ATOM 1355 O O . LEU A 1 182 ? 8.759 -3.213 -3.622 1.00 92.75 182 LEU A O 1
ATOM 1359 N N . LEU A 1 183 ? 9.199 -4.950 -4.966 1.00 92.81 183 LEU A N 1
ATOM 1360 C CA . LEU A 1 183 ? 10.596 -4.613 -5.213 1.00 92.81 183 LEU A CA 1
ATOM 1361 C C . LEU A 1 183 ? 10.751 -4.276 -6.685 1.00 92.81 183 LEU A C 1
ATOM 1363 O O . LEU A 1 183 ? 10.411 -5.086 -7.551 1.00 92.81 183 LEU A O 1
ATOM 1367 N N . VAL A 1 184 ? 11.278 -3.082 -6.947 1.00 93.25 184 VAL A N 1
ATOM 1368 C CA . VAL A 1 184 ? 11.402 -2.535 -8.296 1.00 93.25 184 VAL A CA 1
ATOM 1369 C C . VAL A 1 184 ? 12.828 -2.099 -8.589 1.00 93.25 184 VAL A C 1
ATOM 1371 O O . VAL A 1 184 ? 13.550 -1.628 -7.710 1.00 93.25 184 VAL A O 1
ATOM 1374 N N . GLY A 1 185 ? 13.243 -2.253 -9.841 1.00 90.94 185 GLY A N 1
ATOM 1375 C CA . GLY A 1 185 ? 14.568 -1.843 -10.297 1.00 90.94 185 GLY A CA 1
ATOM 1376 C C . GLY A 1 185 ? 14.761 -2.115 -11.780 1.00 90.94 185 GLY A C 1
ATOM 1377 O O . GLY A 1 185 ? 13.986 -2.844 -12.393 1.00 90.94 185 GLY A O 1
ATOM 1378 N N . VAL A 1 186 ? 15.802 -1.542 -12.373 1.00 89.62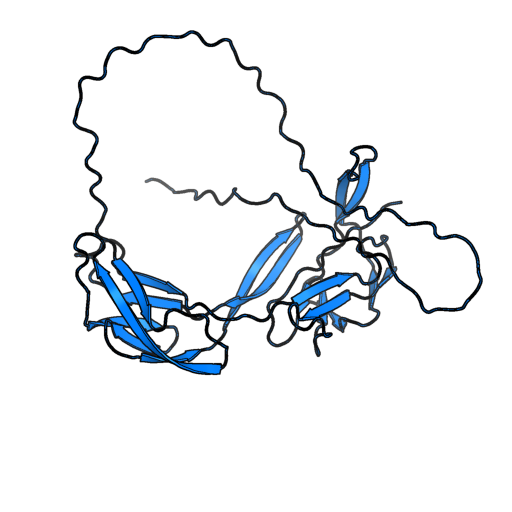 186 VAL A N 1
ATOM 1379 C CA . VAL A 1 186 ? 16.171 -1.856 -13.758 1.00 89.62 186 VAL A CA 1
ATOM 1380 C C . VAL A 1 186 ? 16.932 -3.183 -13.775 1.00 89.62 186 VAL A C 1
ATOM 1382 O O . VAL A 1 186 ? 17.892 -3.370 -13.027 1.00 89.62 186 VAL A O 1
ATOM 1385 N N . ALA A 1 187 ? 16.480 -4.128 -14.598 1.00 86.69 187 ALA A N 1
ATOM 1386 C CA . ALA A 1 187 ? 17.099 -5.439 -14.728 1.00 86.69 187 ALA A CA 1
ATOM 1387 C C . ALA A 1 187 ? 18.507 -5.325 -15.333 1.00 86.69 187 ALA A C 1
ATOM 1389 O O . ALA A 1 187 ? 18.752 -4.531 -16.239 1.00 86.69 187 ALA A O 1
ATOM 1390 N N . GLY A 1 188 ? 19.437 -6.138 -14.832 1.00 79.31 188 GLY A N 1
ATOM 1391 C CA . GLY A 1 188 ? 20.833 -6.166 -15.278 1.00 79.31 188 GLY A CA 1
ATOM 1392 C C . GLY A 1 188 ? 21.696 -5.042 -14.699 1.00 79.31 188 GLY A C 1
ATOM 1393 O O . GLY A 1 188 ? 22.765 -5.324 -14.173 1.00 79.31 188 GLY A O 1
ATOM 1394 N N . SER A 1 189 ? 21.252 -3.783 -14.753 1.00 78.69 189 SER A N 1
ATOM 1395 C CA . SER A 1 189 ? 21.999 -2.650 -14.190 1.00 78.69 189 SER A CA 1
ATOM 1396 C C . SER A 1 189 ? 21.091 -1.457 -13.870 1.00 78.69 189 SER A C 1
ATOM 1398 O O . SER A 1 189 ? 20.277 -1.082 -14.712 1.00 78.69 189 SER A O 1
ATOM 1400 N N . PRO A 1 190 ? 21.269 -0.783 -12.714 1.00 77.56 190 PRO A N 1
ATOM 1401 C CA . PRO A 1 190 ? 20.588 0.477 -12.411 1.00 77.56 190 PRO A CA 1
ATOM 1402 C C . PRO A 1 190 ? 21.182 1.677 -13.169 1.00 77.56 190 PRO A C 1
ATOM 1404 O O . PRO A 1 190 ? 20.728 2.802 -12.976 1.00 77.56 190 PRO A O 1
ATOM 1407 N N . VAL A 1 191 ? 22.230 1.477 -13.974 1.00 81.50 191 VAL A N 1
ATOM 1408 C CA . VAL A 1 191 ? 22.879 2.530 -14.761 1.00 81.50 191 VAL A CA 1
ATOM 1409 C C . VAL A 1 191 ? 22.401 2.433 -16.203 1.00 81.50 191 VAL A C 1
ATOM 1411 O O . VAL A 1 191 ? 22.671 1.446 -16.885 1.00 81.50 191 VAL A O 1
ATOM 1414 N N . LEU A 1 192 ? 21.723 3.478 -16.664 1.00 83.06 192 LEU A N 1
ATOM 1415 C CA . LEU A 1 192 ? 21.268 3.634 -18.041 1.00 83.06 192 LEU A CA 1
ATOM 1416 C C . LEU A 1 192 ? 22.042 4.763 -18.729 1.00 83.06 192 LEU A C 1
ATOM 1418 O O . LEU A 1 192 ? 22.704 5.570 -18.075 1.00 83.06 192 LEU A O 1
ATOM 1422 N N . ARG A 1 193 ? 21.971 4.818 -20.058 1.00 83.94 193 ARG A N 1
ATOM 1423 C CA . ARG A 1 193 ? 22.530 5.921 -20.849 1.00 83.94 193 ARG A CA 1
ATOM 1424 C C . ARG A 1 193 ? 21.406 6.854 -21.313 1.00 83.94 193 ARG A C 1
ATOM 1426 O O . ARG A 1 193 ? 20.310 6.361 -21.586 1.00 83.94 193 ARG A O 1
ATOM 1433 N N . PRO A 1 194 ? 21.650 8.172 -21.401 1.00 85.44 194 PRO A N 1
ATOM 1434 C CA . PRO A 1 194 ? 20.737 9.096 -22.058 1.00 85.44 194 PRO A CA 1
ATOM 1435 C C . PRO A 1 194 ? 20.455 8.688 -23.510 1.00 85.44 194 PRO A C 1
ATOM 1437 O O . PRO A 1 194 ? 21.300 8.082 -24.169 1.00 85.44 194 PRO A O 1
ATOM 1440 N N . GLY A 1 195 ? 19.285 9.075 -24.015 1.00 86.38 195 GLY A N 1
ATOM 1441 C CA . GLY A 1 195 ? 18.818 8.740 -25.361 1.00 86.38 195 GLY A CA 1
ATOM 1442 C C . GLY A 1 195 ? 17.821 7.582 -25.382 1.00 86.38 195 GLY A C 1
ATOM 1443 O O . GLY A 1 195 ? 17.315 7.148 -24.346 1.00 86.38 195 GLY A O 1
ATOM 1444 N N . THR A 1 196 ? 17.478 7.117 -26.583 1.00 89.06 196 THR A N 1
ATOM 1445 C CA . THR A 1 196 ? 16.552 5.991 -26.760 1.00 89.06 196 THR A CA 1
ATOM 1446 C C . THR A 1 196 ? 17.252 4.687 -26.406 1.00 89.06 196 THR A C 1
ATOM 1448 O O . THR A 1 196 ? 18.219 4.299 -27.059 1.00 89.06 196 THR A O 1
ATOM 1451 N N . ALA A 1 197 ? 16.751 4.010 -25.376 1.00 87.69 197 ALA A N 1
ATOM 1452 C CA . ALA A 1 197 ? 17.293 2.752 -24.886 1.00 87.69 197 ALA A CA 1
ATOM 1453 C C . ALA A 1 197 ? 16.179 1.723 -24.696 1.00 87.69 197 ALA A C 1
ATOM 1455 O O . ALA A 1 197 ? 15.048 2.070 -24.351 1.00 87.69 197 ALA A O 1
ATOM 1456 N N . THR A 1 198 ? 16.530 0.452 -24.878 1.00 92.25 198 THR A N 1
ATOM 1457 C CA . THR A 1 198 ? 15.677 -0.674 -24.502 1.00 92.25 198 THR A CA 1
ATOM 1458 C C . THR A 1 198 ? 16.169 -1.239 -23.178 1.00 92.25 198 THR A C 1
ATOM 1460 O O . THR A 1 198 ? 17.319 -1.662 -23.068 1.00 92.25 198 THR A O 1
ATOM 1463 N N . PHE A 1 199 ? 15.307 -1.241 -22.169 1.00 91.94 199 PHE A N 1
ATOM 1464 C CA . PHE A 1 199 ? 15.608 -1.750 -20.833 1.00 91.94 199 PHE A CA 1
ATOM 1465 C C . PHE A 1 199 ? 14.388 -2.462 -20.252 1.00 91.94 199 PHE A C 1
ATOM 1467 O O . PHE A 1 199 ? 13.266 -2.275 -20.708 1.00 91.94 199 PHE A O 1
ATOM 1474 N N . THR A 1 200 ? 14.599 -3.304 -19.245 1.00 94.81 200 THR A N 1
ATOM 1475 C CA . THR A 1 200 ? 13.503 -3.979 -18.537 1.00 94.81 200 THR A CA 1
ATOM 1476 C C . THR A 1 200 ? 13.437 -3.452 -17.114 1.00 94.81 200 THR A C 1
ATOM 1478 O O . THR A 1 200 ? 14.446 -3.457 -16.412 1.00 94.81 200 THR A O 1
ATOM 1481 N N . VAL A 1 201 ? 12.260 -3.021 -16.668 1.00 95.50 201 VAL A N 1
ATOM 1482 C CA . VAL A 1 201 ? 12.013 -2.731 -15.249 1.00 95.50 201 VAL A CA 1
ATOM 1483 C C . VAL A 1 201 ? 11.491 -4.003 -14.599 1.00 95.50 201 VAL A C 1
ATOM 1485 O O . VAL A 1 201 ? 10.424 -4.487 -14.962 1.00 95.50 201 VAL A O 1
ATOM 1488 N N . SER A 1 202 ? 12.249 -4.556 -13.659 1.00 94.56 202 SER A N 1
ATOM 1489 C CA . SER A 1 202 ? 11.817 -5.675 -12.830 1.00 94.56 202 SER A CA 1
ATOM 1490 C C . SER A 1 202 ? 10.825 -5.191 -11.775 1.00 94.56 202 SER A C 1
ATOM 1492 O O . SER A 1 202 ? 11.051 -4.161 -11.138 1.00 94.56 202 SER A O 1
ATOM 1494 N N . ALA A 1 203 ? 9.743 -5.941 -11.598 1.00 96.25 203 ALA A N 1
ATOM 1495 C CA . ALA A 1 203 ? 8.740 -5.747 -10.564 1.00 96.25 203 ALA A CA 1
ATOM 1496 C C . ALA A 1 203 ? 8.372 -7.114 -9.983 1.00 96.25 203 ALA A C 1
ATOM 1498 O O . ALA A 1 203 ? 7.668 -7.909 -10.618 1.00 96.25 203 ALA A O 1
ATOM 1499 N N . VAL A 1 204 ? 8.871 -7.393 -8.781 1.00 94.88 204 VAL A N 1
ATOM 1500 C CA . VAL A 1 204 ? 8.665 -8.670 -8.089 1.00 94.88 204 VAL A CA 1
ATOM 1501 C C . VAL A 1 204 ? 8.067 -8.442 -6.710 1.00 94.88 204 VAL A C 1
ATOM 1503 O O . VAL A 1 204 ? 8.297 -7.412 -6.075 1.00 94.88 204 VAL A O 1
ATOM 1506 N N . ASP A 1 205 ? 7.323 -9.423 -6.220 1.00 94.00 205 ASP A N 1
ATOM 1507 C CA . ASP A 1 205 ? 6.837 -9.412 -4.849 1.00 94.00 205 ASP A CA 1
ATOM 1508 C C . ASP A 1 205 ? 8.020 -9.590 -3.883 1.00 94.00 205 ASP A C 1
ATOM 1510 O O . ASP A 1 205 ? 8.843 -10.499 -4.029 1.00 94.00 205 ASP A O 1
ATOM 1514 N N . ALA A 1 206 ? 8.124 -8.715 -2.881 1.00 92.25 206 ALA A N 1
ATOM 1515 C CA . ALA A 1 206 ? 9.271 -8.682 -1.977 1.00 92.25 206 ALA A CA 1
ATOM 1516 C C . ALA A 1 206 ? 9.466 -9.981 -1.186 1.00 92.25 206 ALA A C 1
ATOM 1518 O O . ALA A 1 206 ? 10.596 -10.323 -0.820 1.00 92.25 206 ALA A O 1
ATOM 1519 N N . ARG A 1 207 ? 8.368 -10.692 -0.910 1.00 91.12 207 ARG A N 1
ATOM 1520 C CA . ARG A 1 207 ? 8.359 -11.894 -0.082 1.00 91.12 207 ARG A CA 1
ATOM 1521 C C . ARG A 1 207 ? 8.624 -13.141 -0.914 1.00 91.12 207 ARG A C 1
ATOM 1523 O O . ARG A 1 207 ? 9.471 -13.943 -0.541 1.00 91.12 207 ARG A O 1
ATOM 1530 N N . THR A 1 208 ? 7.893 -13.317 -2.007 1.00 93.00 208 THR A N 1
ATOM 1531 C CA . THR A 1 208 ? 7.958 -14.532 -2.836 1.00 93.00 208 THR A CA 1
ATOM 1532 C C . THR A 1 208 ? 9.033 -14.460 -3.912 1.00 93.00 208 THR A C 1
ATOM 1534 O O . THR A 1 208 ? 9.403 -15.493 -4.465 1.00 93.00 208 THR A O 1
ATOM 1537 N N . ARG A 1 209 ? 9.539 -13.255 -4.211 1.00 93.12 209 ARG A N 1
ATOM 1538 C CA . ARG A 1 209 ? 10.475 -12.969 -5.310 1.00 93.12 209 ARG A CA 1
ATOM 1539 C C . ARG A 1 209 ? 9.946 -13.348 -6.694 1.00 93.12 209 ARG A C 1
ATOM 1541 O O . ARG A 1 209 ? 10.717 -13.372 -7.648 1.00 93.12 209 ARG A O 1
ATOM 1548 N N . GLN A 1 210 ? 8.644 -13.600 -6.814 1.00 95.56 210 GLN A N 1
ATOM 1549 C CA . GLN A 1 210 ? 8.000 -13.895 -8.086 1.00 95.56 210 GLN A CA 1
ATOM 1550 C C . GLN A 1 210 ? 7.628 -12.599 -8.821 1.00 95.56 210 GLN A C 1
ATOM 1552 O O . GLN A 1 210 ? 7.283 -11.609 -8.163 1.00 95.56 210 GLN A O 1
ATOM 1557 N N . PRO A 1 211 ? 7.677 -12.580 -10.166 1.00 94.88 211 PRO A N 1
ATOM 1558 C CA . PRO A 1 211 ? 7.177 -11.462 -10.961 1.00 94.88 211 PRO A CA 1
ATOM 1559 C C . PRO A 1 211 ? 5.712 -11.155 -10.646 1.00 94.88 211 PRO A C 1
ATOM 1561 O O . PRO A 1 211 ? 4.883 -12.063 -10.570 1.00 94.88 211 PRO A O 1
ATOM 1564 N N . VAL A 1 212 ? 5.379 -9.872 -10.493 1.00 95.44 212 VAL A N 1
ATOM 1565 C CA . VAL A 1 212 ? 3.994 -9.447 -10.252 1.00 95.44 212 VAL A CA 1
ATOM 1566 C C . VAL A 1 212 ? 3.253 -9.294 -11.577 1.00 95.44 212 VAL A C 1
ATOM 1568 O O . VAL A 1 212 ? 3.676 -8.551 -12.465 1.00 95.44 212 VAL A O 1
ATOM 1571 N N . ALA A 1 213 ? 2.134 -10.005 -11.710 1.00 93.38 213 ALA A N 1
ATOM 1572 C CA . ALA A 1 213 ? 1.274 -9.934 -12.885 1.00 93.38 213 ALA A CA 1
ATOM 1573 C C . ALA A 1 213 ? 0.545 -8.582 -12.967 1.00 93.38 213 ALA A C 1
ATOM 1575 O O . ALA A 1 213 ? 0.124 -8.028 -11.954 1.00 93.38 213 ALA A O 1
ATOM 1576 N N . GLY A 1 214 ? 0.385 -8.053 -14.185 1.00 93.00 214 GLY A N 1
ATOM 1577 C CA . GLY A 1 214 ? -0.304 -6.777 -14.414 1.00 93.00 214 GLY A CA 1
ATOM 1578 C C . GLY A 1 214 ? 0.451 -5.539 -13.917 1.00 93.00 214 GLY A C 1
ATOM 1579 O O . GLY A 1 214 ? -0.136 -4.465 -13.854 1.00 93.00 214 GLY A O 1
ATOM 1580 N N . ALA A 1 215 ? 1.729 -5.672 -13.546 1.00 96.44 215 ALA A N 1
ATOM 1581 C CA . ALA A 1 215 ? 2.567 -4.531 -13.211 1.00 96.44 215 ALA A CA 1
ATOM 1582 C C . ALA A 1 215 ? 2.904 -3.714 -14.473 1.00 96.44 215 ALA A C 1
ATOM 1584 O O . ALA A 1 215 ? 3.363 -4.265 -15.475 1.00 96.44 215 ALA A O 1
ATOM 1585 N N . GLU A 1 216 ? 2.722 -2.399 -14.408 1.00 97.75 216 GLU A N 1
ATOM 1586 C CA . GLU A 1 216 ? 2.998 -1.446 -15.484 1.00 97.75 216 GLU A CA 1
ATOM 1587 C C . GLU A 1 216 ? 4.037 -0.413 -15.060 1.00 97.75 216 GLU A C 1
ATOM 1589 O O . GLU A 1 216 ? 4.077 0.008 -13.902 1.00 97.75 216 GLU A O 1
ATOM 1594 N N . VAL A 1 217 ? 4.851 0.030 -16.016 1.00 97.31 217 VAL A N 1
ATOM 1595 C CA . VAL A 1 217 ? 5.800 1.131 -15.839 1.00 97.31 217 VAL A CA 1
ATOM 1596 C C . VAL A 1 217 ? 5.173 2.410 -16.370 1.00 97.31 217 VAL A C 1
ATOM 1598 O O . VAL A 1 217 ? 4.728 2.467 -17.513 1.00 97.31 217 VAL A O 1
ATOM 1601 N N . LEU A 1 218 ? 5.173 3.455 -15.555 1.00 96.25 218 LEU A N 1
ATOM 1602 C CA . LEU A 1 218 ? 4.579 4.749 -15.844 1.00 96.25 218 LEU A CA 1
ATOM 1603 C C . LEU A 1 218 ? 5.650 5.841 -15.866 1.00 96.25 218 LEU A C 1
ATOM 1605 O O . LEU A 1 218 ? 6.550 5.850 -15.026 1.00 96.25 218 LEU A O 1
ATOM 1609 N N . VAL A 1 219 ? 5.489 6.821 -16.753 1.00 92.38 219 VAL A N 1
ATOM 1610 C CA . VAL A 1 219 ? 6.220 8.097 -16.735 1.00 92.38 219 VAL A CA 1
ATOM 1611 C C . VAL A 1 219 ? 5.238 9.235 -16.851 1.00 92.38 219 VAL A C 1
ATOM 1613 O O . VAL A 1 219 ? 4.397 9.249 -17.748 1.00 92.38 219 VAL A O 1
ATOM 1616 N N . ASN A 1 220 ? 5.328 10.201 -15.935 1.00 86.25 220 ASN A N 1
ATOM 1617 C CA . ASN A 1 220 ? 4.396 11.330 -15.872 1.00 86.25 220 ASN A CA 1
ATOM 1618 C C . ASN A 1 220 ? 2.920 10.871 -15.886 1.00 86.25 220 ASN A C 1
ATOM 1620 O O . ASN A 1 220 ? 2.060 11.502 -16.496 1.00 86.25 220 ASN A O 1
ATOM 1624 N N . GLY A 1 221 ? 2.641 9.722 -15.257 1.00 86.25 221 GLY A N 1
ATOM 1625 C CA . GLY A 1 221 ? 1.315 9.102 -15.206 1.00 86.25 221 GLY A CA 1
ATOM 1626 C C . GLY A 1 221 ? 0.864 8.370 -16.478 1.00 86.25 221 GLY A C 1
ATOM 1627 O O . GLY A 1 221 ? -0.217 7.789 -16.460 1.00 86.25 221 GLY A O 1
ATOM 1628 N N . LYS A 1 222 ? 1.657 8.362 -17.556 1.00 92.31 222 LYS A N 1
ATOM 1629 C CA . LYS A 1 222 ? 1.369 7.613 -18.789 1.00 92.31 222 LYS A CA 1
ATOM 1630 C C . LYS A 1 222 ? 2.074 6.263 -18.778 1.00 92.31 222 LYS A C 1
ATOM 1632 O O . LYS A 1 222 ? 3.244 6.196 -18.411 1.00 92.31 222 LYS A O 1
ATOM 1637 N N . SER A 1 223 ? 1.373 5.214 -19.201 1.00 95.00 223 SER A N 1
ATOM 1638 C CA . SER A 1 223 ? 1.949 3.873 -19.307 1.00 95.00 223 SER A CA 1
ATOM 1639 C C . SER A 1 223 ? 2.986 3.817 -20.429 1.00 95.00 223 SER A C 1
ATOM 1641 O O . SER A 1 223 ? 2.723 4.263 -21.546 1.00 95.00 223 SER A O 1
ATOM 1643 N N . LEU A 1 224 ? 4.175 3.308 -20.110 1.00 95.19 224 LEU A N 1
ATOM 1644 C CA . LEU A 1 224 ? 5.235 2.983 -21.066 1.00 95.19 224 LEU A CA 1
ATOM 1645 C C . LEU A 1 224 ? 5.164 1.526 -21.533 1.00 95.19 224 LEU A C 1
ATOM 1647 O O . LEU A 1 224 ? 5.767 1.179 -22.545 1.00 95.19 224 LEU A O 1
ATOM 1651 N N . GLY A 1 225 ? 4.464 0.674 -20.784 1.00 96.00 225 GLY A N 1
ATOM 1652 C CA . GLY A 1 225 ? 4.360 -0.752 -21.051 1.00 96.00 225 GLY A CA 1
ATOM 1653 C C . GLY A 1 225 ? 4.451 -1.610 -19.786 1.00 96.00 225 GLY A C 1
ATOM 1654 O O . GLY A 1 225 ? 4.613 -1.094 -18.674 1.00 96.00 225 GLY A O 1
ATOM 1655 N N . PRO A 1 226 ? 4.341 -2.937 -19.945 1.00 97.12 226 PRO A N 1
ATOM 1656 C CA . PRO A 1 226 ? 4.374 -3.873 -18.831 1.00 97.12 226 PRO A CA 1
ATOM 1657 C C . PRO A 1 226 ? 5.769 -3.955 -18.202 1.00 97.12 226 PRO A C 1
ATOM 1659 O O . PRO A 1 226 ? 6.783 -4.036 -18.898 1.00 97.12 226 PRO A O 1
ATOM 1662 N N . ALA A 1 227 ? 5.814 -4.012 -16.872 1.00 95.75 227 ALA A N 1
ATOM 1663 C CA . ALA A 1 227 ? 7.019 -4.392 -16.150 1.00 95.75 227 ALA A CA 1
ATOM 1664 C C . ALA A 1 227 ? 7.382 -5.861 -16.445 1.00 95.75 227 ALA A C 1
ATOM 1666 O O . ALA A 1 227 ? 6.576 -6.646 -16.949 1.00 95.75 227 ALA A O 1
ATOM 1667 N N . ASN A 1 228 ? 8.620 -6.240 -16.131 1.00 94.94 228 ASN A N 1
ATOM 1668 C CA . ASN A 1 228 ? 9.211 -7.548 -16.427 1.00 94.94 228 ASN A CA 1
ATOM 1669 C C . ASN A 1 228 ? 9.283 -7.885 -17.930 1.00 94.94 228 ASN A C 1
ATOM 1671 O O . ASN A 1 228 ? 9.495 -9.042 -18.294 1.00 94.94 228 ASN A O 1
ATOM 1675 N N . ARG A 1 229 ? 9.133 -6.886 -18.809 1.00 95.38 229 ARG A N 1
ATOM 1676 C CA . ARG A 1 229 ? 9.356 -6.993 -20.255 1.00 95.38 229 ARG A CA 1
ATOM 1677 C C . ARG A 1 229 ? 10.246 -5.848 -20.756 1.00 95.38 229 ARG A C 1
ATOM 1679 O O . ARG A 1 229 ? 10.308 -4.806 -20.099 1.00 95.38 229 ARG A O 1
ATOM 1686 N N . PRO A 1 230 ? 10.926 -6.021 -21.904 1.00 95.19 230 PRO A N 1
ATOM 1687 C CA . PRO A 1 230 ? 11.667 -4.936 -22.531 1.00 95.19 230 PRO A CA 1
ATOM 1688 C C . PRO A 1 230 ? 10.746 -3.768 -22.900 1.00 95.19 230 PRO A C 1
ATOM 1690 O O . PRO A 1 230 ? 9.698 -3.963 -23.513 1.00 95.19 230 PRO A O 1
ATOM 1693 N N . ILE A 1 231 ? 11.169 -2.559 -22.543 1.00 94.44 231 ILE A N 1
ATOM 1694 C CA . ILE A 1 231 ? 10.525 -1.284 -22.856 1.00 94.44 231 ILE A CA 1
ATOM 1695 C C . ILE A 1 231 ? 11.555 -0.428 -23.584 1.00 94.44 231 ILE A C 1
ATOM 1697 O O . ILE A 1 231 ? 12.690 -0.293 -23.123 1.00 94.44 231 ILE A O 1
ATOM 1701 N N . THR A 1 232 ? 11.155 0.168 -24.703 1.00 93.00 232 THR A N 1
ATOM 1702 C CA . THR A 1 232 ? 11.969 1.149 -25.424 1.00 93.00 232 THR A CA 1
ATOM 1703 C C . THR A 1 232 ? 11.472 2.546 -25.091 1.00 93.00 232 THR A C 1
ATOM 1705 O O . THR A 1 232 ? 10.301 2.858 -25.300 1.00 93.00 232 THR A O 1
ATOM 1708 N N . TYR A 1 233 ? 12.352 3.390 -24.559 1.00 92.69 233 TYR A N 1
ATOM 1709 C CA . TYR A 1 233 ? 11.992 4.743 -24.148 1.00 92.69 233 TYR A CA 1
ATOM 1710 C C . TYR A 1 233 ? 13.175 5.708 -24.266 1.00 92.69 233 TYR A C 1
ATOM 1712 O O . TYR A 1 233 ? 14.333 5.317 -24.110 1.00 92.69 233 TYR A O 1
ATOM 1720 N N . THR A 1 234 ? 12.881 6.981 -24.537 1.00 90.62 234 THR A N 1
ATOM 1721 C CA . THR A 1 234 ? 13.887 8.045 -24.630 1.00 90.62 234 THR A CA 1
ATOM 1722 C C . THR A 1 234 ? 14.131 8.678 -23.263 1.00 90.62 234 THR A C 1
ATOM 1724 O O . THR A 1 234 ? 13.288 9.389 -22.715 1.00 90.62 234 THR A O 1
ATOM 1727 N N . LEU A 1 235 ? 15.314 8.427 -22.709 1.00 87.50 235 LEU A N 1
ATOM 1728 C CA . LEU A 1 235 ? 15.741 8.930 -21.410 1.00 87.50 235 LEU A CA 1
ATOM 1729 C C . LEU A 1 235 ? 16.426 10.286 -21.575 1.00 87.50 235 LEU A C 1
ATOM 1731 O O . LEU A 1 235 ? 17.593 10.373 -21.958 1.00 87.50 235 LEU A O 1
ATOM 1735 N N . ASN A 1 236 ? 15.690 11.350 -21.264 1.00 82.06 236 ASN A N 1
ATOM 1736 C CA . ASN A 1 236 ? 16.226 12.706 -21.267 1.00 82.06 236 ASN A CA 1
ATOM 1737 C C . ASN A 1 236 ? 16.896 13.011 -19.922 1.00 82.06 236 ASN A C 1
ATOM 1739 O O . ASN A 1 236 ? 16.291 12.825 -18.863 1.00 82.06 236 ASN A O 1
ATOM 1743 N N . ALA A 1 237 ? 18.133 13.502 -19.970 1.00 72.81 237 ALA A N 1
ATOM 1744 C CA . ALA A 1 237 ? 18.831 14.012 -18.797 1.00 72.81 237 ALA A CA 1
ATOM 1745 C C . ALA A 1 237 ? 18.128 15.284 -18.302 1.00 72.81 237 ALA A C 1
ATOM 1747 O O . ALA A 1 237 ? 18.014 16.254 -19.048 1.00 72.81 237 ALA A O 1
ATOM 1748 N N . ALA A 1 238 ? 17.640 15.282 -17.060 1.00 60.69 238 ALA A N 1
ATOM 1749 C CA . ALA A 1 238 ? 16.866 16.404 -16.525 1.00 60.69 238 ALA A CA 1
ATOM 1750 C C . ALA A 1 238 ? 17.696 17.350 -15.647 1.00 60.69 238 ALA A C 1
ATOM 1752 O O . ALA A 1 238 ? 17.515 18.562 -15.705 1.00 60.69 238 ALA A O 1
ATOM 1753 N N . ALA A 1 239 ? 18.607 16.810 -14.832 1.00 61.16 239 ALA A N 1
ATOM 1754 C CA . ALA A 1 239 ? 19.454 17.605 -13.946 1.00 61.16 239 ALA A CA 1
ATOM 1755 C C . ALA A 1 239 ? 20.796 16.907 -13.685 1.00 61.16 239 ALA A C 1
ATOM 1757 O O . ALA A 1 239 ? 20.792 15.698 -13.430 1.00 61.16 239 ALA A O 1
ATOM 1758 N N . PRO A 1 240 ? 21.931 17.630 -13.712 1.00 59.91 240 PRO A N 1
ATOM 1759 C CA . PRO A 1 240 ? 23.228 17.055 -13.397 1.00 59.91 240 PRO A CA 1
ATOM 1760 C C . PRO A 1 240 ? 23.289 16.644 -11.923 1.00 59.91 240 PRO A C 1
ATOM 1762 O O . PRO A 1 240 ? 22.901 17.377 -11.015 1.00 59.91 240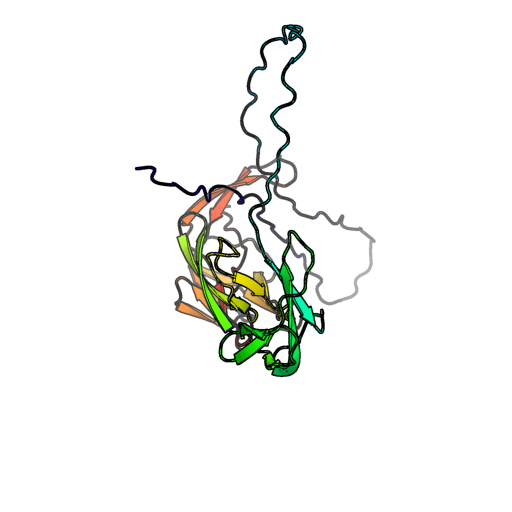 PRO A O 1
ATOM 1765 N N . LEU A 1 241 ? 23.828 15.458 -11.696 1.00 60.47 241 LEU A N 1
ATOM 1766 C CA . LEU A 1 241 ? 24.138 14.883 -10.404 1.00 60.47 241 LEU A CA 1
ATOM 1767 C C . LEU A 1 241 ? 25.646 14.705 -10.292 1.00 60.47 241 LEU A C 1
ATOM 1769 O O . LEU A 1 241 ? 26.301 14.204 -11.207 1.00 60.47 241 LEU A O 1
ATOM 1773 N N . ARG A 1 242 ? 26.190 15.040 -9.122 1.00 54.66 242 ARG A N 1
ATOM 1774 C CA . ARG A 1 242 ? 27.512 14.557 -8.725 1.00 54.66 242 ARG A CA 1
ATOM 1775 C C . ARG A 1 242 ? 27.331 13.228 -8.008 1.00 54.66 242 ARG A C 1
ATOM 1777 O O . ARG A 1 242 ? 26.934 13.204 -6.845 1.00 54.66 242 ARG A O 1
ATOM 1784 N N . ALA A 1 243 ? 27.598 12.135 -8.715 1.00 50.97 243 ALA A N 1
ATOM 1785 C CA . ALA A 1 243 ? 27.690 10.815 -8.110 1.00 50.97 243 ALA A CA 1
ATOM 1786 C C . ALA A 1 243 ? 29.150 10.568 -7.717 1.00 50.97 243 ALA A C 1
ATOM 1788 O O . ALA A 1 243 ? 30.028 10.516 -8.578 1.00 50.97 243 ALA A O 1
ATOM 1789 N N . THR A 1 244 ? 29.417 10.447 -6.419 1.00 48.22 244 THR A N 1
ATOM 1790 C CA . THR A 1 244 ? 30.741 10.055 -5.929 1.00 48.22 244 THR A CA 1
ATOM 1791 C C . THR A 1 244 ? 30.820 8.534 -5.900 1.00 48.22 244 THR A C 1
ATOM 1793 O O . THR A 1 244 ? 29.945 7.884 -5.319 1.00 48.22 244 THR A O 1
ATOM 1796 N N . SER A 1 245 ? 31.856 7.956 -6.511 1.00 45.28 245 SER A N 1
ATOM 1797 C CA . SER A 1 245 ? 32.130 6.524 -6.369 1.00 45.28 245 SER A CA 1
ATOM 1798 C C . SER A 1 245 ? 32.392 6.180 -4.897 1.00 45.28 245 SER A C 1
ATOM 1800 O O . SER A 1 245 ? 32.802 7.032 -4.105 1.00 45.28 245 SER A O 1
ATOM 1802 N N . ARG A 1 246 ? 32.157 4.921 -4.505 1.00 40.97 246 ARG A N 1
ATOM 1803 C CA . ARG A 1 246 ? 32.252 4.467 -3.102 1.00 40.97 246 ARG A CA 1
ATOM 1804 C C . ARG A 1 246 ? 33.623 4.717 -2.454 1.00 40.97 246 ARG A C 1
ATOM 1806 O O . ARG A 1 246 ? 33.718 4.744 -1.235 1.00 40.97 246 ARG A O 1
ATOM 1813 N N . LEU A 1 247 ? 34.663 4.889 -3.266 1.00 41.53 247 LEU A N 1
ATOM 1814 C CA . LEU A 1 247 ? 36.037 5.135 -2.830 1.00 41.53 247 LEU A CA 1
ATOM 1815 C C . LEU A 1 247 ? 36.389 6.631 -2.769 1.00 41.53 247 LEU A C 1
ATOM 1817 O O . LEU A 1 247 ? 37.517 6.973 -2.443 1.00 41.53 247 LEU A O 1
ATOM 1821 N N . GLY A 1 248 ? 35.463 7.536 -3.106 1.00 45.16 248 GLY A N 1
ATOM 1822 C CA . GLY A 1 248 ? 35.747 8.974 -3.170 1.00 45.16 248 GLY A CA 1
ATOM 1823 C C . GLY A 1 248 ? 36.662 9.382 -4.331 1.00 45.16 248 GLY A C 1
ATOM 1824 O O . GLY A 1 248 ? 36.991 10.557 -4.452 1.00 45.16 248 GLY A O 1
ATOM 1825 N N . LEU A 1 249 ? 37.060 8.425 -5.177 1.00 44.72 249 LEU A N 1
ATOM 1826 C CA . LEU A 1 249 ? 38.113 8.592 -6.182 1.00 44.72 249 LEU A CA 1
ATOM 1827 C C . LEU A 1 249 ? 37.608 9.176 -7.506 1.00 44.72 249 LEU A C 1
ATOM 1829 O O . LEU A 1 249 ? 38.386 9.777 -8.235 1.00 44.72 249 LEU A O 1
ATOM 1833 N N . GLU A 1 250 ? 36.313 9.050 -7.814 1.00 45.66 250 GLU A N 1
ATOM 1834 C CA . GLU A 1 250 ? 35.738 9.620 -9.035 1.00 45.66 250 GLU A CA 1
ATOM 1835 C C . GLU A 1 250 ? 34.397 10.302 -8.767 1.00 45.66 250 GLU A C 1
ATOM 1837 O O . GLU A 1 250 ? 33.487 9.726 -8.164 1.00 45.66 250 GLU A O 1
ATOM 1842 N N . THR A 1 251 ? 34.269 11.533 -9.264 1.00 52.41 251 THR A N 1
ATOM 1843 C CA . THR A 1 251 ? 32.972 12.185 -9.457 1.00 52.41 251 THR A CA 1
ATOM 1844 C C . THR A 1 251 ? 32.536 11.903 -10.887 1.00 52.41 251 THR A C 1
ATOM 1846 O O . THR A 1 251 ? 33.144 12.409 -11.831 1.00 52.41 251 THR A O 1
ATOM 1849 N N . LEU A 1 252 ? 31.506 11.081 -11.057 1.00 54.03 252 LEU A N 1
ATOM 1850 C CA . LEU A 1 252 ? 30.942 10.806 -12.373 1.00 54.03 252 LEU A CA 1
ATOM 1851 C C . LEU A 1 252 ? 29.880 11.862 -12.698 1.00 54.03 252 LEU A C 1
ATOM 1853 O O . LEU A 1 252 ? 29.037 12.143 -11.836 1.00 54.03 252 LEU A O 1
ATOM 1857 N N . PRO A 1 253 ? 29.886 12.441 -13.915 1.00 58.00 253 PRO A N 1
ATOM 1858 C CA . PRO A 1 253 ? 28.746 13.205 -14.389 1.00 58.00 253 PRO A CA 1
ATOM 1859 C C . PRO A 1 253 ? 27.579 12.228 -14.555 1.00 58.00 253 PRO A C 1
ATOM 1861 O O . PRO A 1 253 ? 27.549 11.409 -15.474 1.00 58.00 253 PRO A O 1
ATOM 1864 N N . ALA A 1 254 ? 26.641 12.283 -13.618 1.00 63.50 254 ALA A N 1
ATOM 1865 C CA . ALA A 1 254 ? 25.383 11.562 -13.696 1.00 63.50 254 ALA A CA 1
ATOM 1866 C C . ALA A 1 254 ? 24.256 12.566 -13.932 1.00 63.50 254 ALA A C 1
ATOM 1868 O O . ALA A 1 254 ? 24.437 13.772 -13.762 1.00 63.50 254 ALA A O 1
ATOM 1869 N N . SER A 1 255 ? 23.077 12.093 -14.300 1.00 66.25 255 SER A N 1
ATOM 1870 C CA . SER A 1 255 ? 21.873 12.914 -14.235 1.00 66.25 255 SER A CA 1
ATOM 1871 C C . SER A 1 255 ? 20.693 12.125 -13.693 1.00 66.25 255 SER A C 1
ATOM 1873 O O . SER A 1 255 ? 20.665 10.890 -13.753 1.00 66.25 255 SER A O 1
ATOM 1875 N N . PHE A 1 256 ? 19.723 12.844 -13.130 1.00 68.12 256 PHE A N 1
ATOM 1876 C CA . PHE A 1 256 ? 18.399 12.269 -12.940 1.00 68.12 256 PHE A CA 1
ATOM 1877 C C . PHE A 1 256 ? 17.749 12.102 -14.313 1.00 68.12 256 PHE A C 1
ATOM 1879 O O . PHE A 1 256 ? 17.666 13.060 -15.090 1.00 68.12 256 PHE A O 1
ATOM 1886 N N . GLY A 1 257 ? 17.301 10.882 -14.598 1.00 76.62 257 GLY A N 1
ATOM 1887 C CA . GLY A 1 257 ? 16.343 10.634 -15.665 1.00 76.62 257 GLY A CA 1
ATOM 1888 C C . GLY A 1 257 ? 14.914 10.962 -15.218 1.00 76.62 257 GLY A C 1
ATOM 1889 O O . GLY A 1 257 ? 14.701 11.390 -14.081 1.00 76.62 257 GLY A O 1
ATOM 1890 N N . PRO A 1 258 ? 13.919 10.768 -16.094 1.00 86.44 258 PRO A N 1
ATOM 1891 C CA . PRO A 1 258 ? 12.513 10.902 -15.723 1.00 86.44 258 PRO A CA 1
ATOM 1892 C C . PRO A 1 258 ? 12.123 9.936 -14.596 1.00 86.44 258 PRO A C 1
ATOM 1894 O O . PRO A 1 258 ? 12.568 8.788 -14.566 1.00 86.44 258 PRO A O 1
ATOM 1897 N N . ILE A 1 259 ? 11.242 10.364 -13.693 1.00 88.31 259 ILE A N 1
ATOM 1898 C CA . ILE A 1 259 ? 10.695 9.468 -12.668 1.00 88.31 259 ILE A CA 1
ATOM 1899 C C . ILE A 1 259 ? 9.871 8.367 -13.348 1.00 88.31 259 ILE A C 1
ATOM 1901 O O . ILE A 1 259 ? 8.809 8.630 -13.917 1.00 88.31 259 ILE A O 1
ATOM 1905 N N . LEU A 1 260 ? 10.365 7.131 -13.259 1.00 92.88 260 LEU A N 1
ATOM 1906 C CA . LEU A 1 260 ? 9.608 5.936 -13.610 1.00 92.88 260 LEU A CA 1
ATOM 1907 C C . LEU A 1 260 ? 8.897 5.430 -12.346 1.00 92.88 260 LEU A C 1
ATOM 1909 O O . LEU A 1 260 ? 9.519 5.312 -11.287 1.00 92.88 260 LEU A O 1
ATOM 1913 N N . ILE A 1 261 ? 7.617 5.100 -12.461 1.00 95.75 261 ILE A N 1
ATOM 1914 C CA . ILE A 1 261 ? 6.807 4.517 -11.383 1.00 95.75 261 ILE A CA 1
ATOM 1915 C C . ILE A 1 261 ? 6.334 3.144 -11.833 1.00 95.75 261 ILE A C 1
ATOM 1917 O O . ILE A 1 261 ? 5.879 3.000 -12.961 1.00 95.75 261 ILE A O 1
ATOM 1921 N N . VAL A 1 262 ? 6.395 2.147 -10.962 1.00 97.44 262 VAL A N 1
ATOM 1922 C CA . VAL A 1 262 ? 5.720 0.870 -11.184 1.00 97.44 262 VAL A CA 1
ATOM 1923 C C . VAL A 1 262 ? 4.399 0.883 -10.440 1.00 97.44 262 VAL A C 1
ATOM 1925 O O . VAL A 1 262 ? 4.362 1.147 -9.238 1.00 97.44 262 VAL A O 1
ATOM 1928 N N . ARG A 1 263 ? 3.328 0.552 -11.156 1.00 96.56 263 ARG A N 1
ATOM 1929 C CA . ARG A 1 263 ? 1.996 0.329 -10.599 1.00 96.56 263 ARG A CA 1
ATOM 1930 C C . ARG A 1 263 ? 1.601 -1.118 -10.813 1.00 96.56 263 ARG A C 1
ATOM 1932 O O . ARG A 1 263 ? 1.671 -1.597 -11.937 1.00 96.56 263 ARG A O 1
ATOM 1939 N N . ALA A 1 264 ? 1.140 -1.792 -9.765 1.00 95.62 264 ALA A N 1
ATOM 1940 C CA . ALA A 1 264 ? 0.603 -3.143 -9.881 1.00 95.62 264 ALA A CA 1
ATOM 1941 C C . ALA A 1 264 ? -0.683 -3.306 -9.054 1.00 95.62 264 ALA A C 1
ATOM 1943 O O . ALA A 1 264 ? -0.763 -2.765 -7.945 1.00 95.62 264 ALA A O 1
ATOM 1944 N N . PRO A 1 265 ? -1.684 -4.058 -9.548 1.00 92.44 265 PRO A N 1
ATOM 1945 C CA . PRO A 1 265 ? -2.897 -4.349 -8.792 1.00 92.44 265 PRO A CA 1
ATOM 1946 C C . PRO A 1 265 ? -2.586 -4.992 -7.438 1.00 92.44 265 PRO A C 1
ATOM 1948 O O . PRO A 1 265 ? -1.846 -5.967 -7.360 1.00 92.44 265 PRO A O 1
ATOM 1951 N N . GLY A 1 266 ? -3.172 -4.455 -6.367 1.00 91.44 266 GLY A N 1
ATOM 1952 C CA . GLY A 1 266 ? -3.003 -4.991 -5.014 1.00 91.44 266 GLY A CA 1
ATOM 1953 C C . GLY A 1 266 ? -1.703 -4.593 -4.311 1.00 91.44 266 GLY A C 1
ATOM 1954 O O . GLY A 1 266 ? -1.483 -5.063 -3.200 1.00 91.44 266 GLY A O 1
ATOM 1955 N N . TYR A 1 267 ? -0.879 -3.716 -4.893 1.00 95.31 267 TYR A N 1
ATOM 1956 C CA . TYR A 1 267 ? 0.350 -3.192 -4.286 1.00 95.31 267 TYR A CA 1
ATOM 1957 C C . TYR A 1 267 ? 0.316 -1.661 -4.170 1.00 95.31 267 TYR A C 1
ATOM 1959 O O . TYR A 1 267 ? -0.510 -0.991 -4.785 1.00 95.31 267 TYR A O 1
ATOM 1967 N N . SER A 1 268 ? 1.223 -1.104 -3.363 1.00 96.06 268 SER A N 1
ATOM 1968 C CA . SER A 1 268 ? 1.521 0.334 -3.429 1.00 96.06 268 SER A CA 1
ATOM 1969 C C . SER A 1 268 ? 2.383 0.619 -4.657 1.00 96.06 268 SER A C 1
ATOM 1971 O O . SER A 1 268 ? 3.241 -0.196 -4.983 1.00 96.06 268 SER A O 1
ATOM 1973 N N . ASP A 1 269 ? 2.180 1.762 -5.307 1.00 96.06 269 ASP A N 1
ATOM 1974 C CA . ASP A 1 269 ? 3.065 2.249 -6.364 1.00 96.06 269 ASP A CA 1
ATOM 1975 C C . ASP A 1 269 ? 4.484 2.463 -5.807 1.00 96.06 269 ASP A C 1
ATOM 1977 O O . ASP A 1 269 ? 4.650 2.991 -4.704 1.00 96.06 269 ASP A O 1
ATOM 1981 N N . GLU A 1 270 ? 5.500 2.127 -6.600 1.00 94.81 270 GLU A N 1
ATOM 1982 C CA . GLU A 1 270 ? 6.913 2.269 -6.229 1.00 94.81 270 GLU A CA 1
ATOM 1983 C C . GLU A 1 270 ? 7.702 3.046 -7.287 1.00 94.81 270 GLU A C 1
ATOM 1985 O O . GLU A 1 270 ? 7.419 2.964 -8.484 1.00 94.81 270 GLU A O 1
ATOM 1990 N N . ILE A 1 271 ? 8.720 3.794 -6.858 1.00 91.69 271 ILE A N 1
ATOM 1991 C CA . ILE A 1 271 ? 9.613 4.531 -7.763 1.00 91.69 271 ILE A CA 1
ATOM 1992 C C . ILE A 1 271 ? 10.751 3.614 -8.207 1.00 91.69 271 ILE A C 1
ATOM 1994 O O . ILE A 1 271 ? 11.408 2.979 -7.383 1.00 91.69 271 ILE A O 1
ATOM 1998 N N . VAL A 1 272 ? 11.048 3.583 -9.507 1.00 90.06 272 VAL A N 1
ATOM 1999 C CA . VAL A 1 272 ? 12.225 2.864 -10.008 1.00 90.06 272 VAL A CA 1
ATOM 2000 C C . VAL A 1 272 ? 13.471 3.700 -9.748 1.00 90.06 272 VAL A C 1
ATOM 2002 O O . VAL A 1 272 ? 13.620 4.807 -10.267 1.00 90.06 272 VAL A O 1
ATOM 2005 N N . HIS A 1 273 ? 14.402 3.146 -8.980 1.00 81.12 273 HIS A N 1
ATOM 2006 C CA . HIS A 1 273 ? 15.682 3.787 -8.711 1.00 81.12 273 HIS A CA 1
ATOM 2007 C C . HIS A 1 273 ? 16.714 3.407 -9.779 1.00 81.12 273 HIS A C 1
ATOM 2009 O O . HIS A 1 273 ? 17.110 2.246 -9.888 1.00 81.12 273 HIS A O 1
ATOM 2015 N N . TYR A 1 274 ? 17.161 4.394 -10.554 1.00 82.56 274 TYR A N 1
ATOM 2016 C CA . TYR A 1 274 ? 18.206 4.256 -11.569 1.00 82.56 274 TYR A CA 1
ATOM 2017 C C . TYR A 1 274 ? 18.966 5.579 -11.742 1.00 82.56 274 TYR A C 1
ATOM 2019 O O . TYR A 1 274 ? 18.544 6.624 -11.240 1.00 82.56 274 TYR A O 1
ATOM 2027 N N . VAL A 1 275 ? 20.100 5.536 -12.437 1.00 78.75 275 VAL A N 1
ATOM 2028 C CA . VAL A 1 275 ? 20.930 6.707 -12.752 1.00 78.75 275 VAL A CA 1
ATOM 2029 C C . VAL A 1 275 ? 21.247 6.751 -14.240 1.00 78.75 275 VAL A C 1
ATOM 2031 O O . VAL A 1 275 ? 21.411 5.707 -14.872 1.00 78.75 275 VAL A O 1
ATOM 2034 N N . LEU A 1 276 ? 21.368 7.957 -14.797 1.00 80.94 276 LEU A N 1
ATOM 2035 C CA . LEU A 1 276 ? 21.872 8.149 -16.154 1.00 80.94 276 LEU A CA 1
ATOM 2036 C C . LEU A 1 276 ? 23.374 8.450 -16.119 1.00 80.94 276 LEU A C 1
ATOM 2038 O O . LEU A 1 276 ? 23.785 9.443 -15.517 1.00 80.94 276 LEU A O 1
ATOM 2042 N N . SER A 1 277 ? 24.182 7.607 -16.763 1.00 80.50 277 SER A N 1
ATOM 2043 C CA . SER A 1 277 ? 25.612 7.848 -17.000 1.00 80.50 277 SER A CA 1
ATOM 2044 C C . SER A 1 277 ? 25.794 8.758 -18.210 1.00 80.50 277 SER A C 1
ATOM 2046 O O . SER A 1 277 ? 25.331 8.419 -19.294 1.00 80.50 277 SER A O 1
ATOM 2048 N N . MET A 1 278 ? 26.503 9.879 -18.044 1.00 69.94 278 MET A N 1
ATOM 2049 C CA . MET A 1 278 ? 26.839 10.799 -19.146 1.00 69.94 278 MET A CA 1
ATOM 2050 C C . MET A 1 278 ? 28.175 10.447 -19.833 1.00 69.94 278 MET A C 1
ATOM 2052 O O . MET A 1 278 ? 28.649 11.218 -20.664 1.00 69.94 278 MET A O 1
ATOM 2056 N N . ARG A 1 279 ? 28.798 9.322 -19.450 1.00 62.41 279 ARG A N 1
ATOM 2057 C CA . ARG A 1 279 ? 29.957 8.709 -20.118 1.00 62.41 279 ARG A CA 1
ATOM 2058 C C . ARG A 1 279 ? 29.506 7.589 -21.052 1.00 62.41 279 ARG A C 1
ATOM 2060 O O . ARG A 1 279 ? 28.615 6.809 -20.627 1.00 62.41 279 ARG A O 1
#

Sequence (279 aa):
MIKARSSLEANWRRVFVALAMLVAVGTNISGGIIRPPIHSLQVQLKPAQPVVVPPVIQRTLPPITHPELLRSNPQPHIFVKTSPNRAFRPGEQVLLTVNAFDAKTGAQLDGAPVTIDIARGVTGRPIPLTIGLTMARRCGSMGGQPFCLNVLTPPSGQVMTPVNQFPGGGGAFTLSVVRPTLLVGVAGSPVLRPGTATFTVSAVDARTRQPVAGAEVLVNGKSLGPANRPITYTLNAAAPLRATSRLGLETLPASFGPILIVRAPGYSDEIVHYVLSMR

Foldseek 3Di:
DDDDPDDPPDDDDADAFFFDADDDDDDDDDDDPDDDDDDGFGADDDDDDDDDDDDDDDDDDDDDDDPPPPPPPPQWAKDKDKPPQDAAEQQDKDFIAIWIATPVPRDIDWQFWKDWPPWIDTHPGTTIDHWHWDWDWDWDDDPNRIDIKTATATIKMWGADDCVRHVVGTDIDGHRYDAWEWDWEWPNGLEDAAFKDKTAIFIATPVPRHGAPQKFKDFPNHTQGHHPDIGIDGWDFDAWDQDQGRVNPDGFGKGDTTWIWIDGPRHIIDTYRGIHGHD

pLDDT: mean 71.75, std 26.62, range [23.92, 97.75]

Radius of gyration: 26.98 Å; chains: 1; bounding box: 61×63×71 Å